Protein AF-A0A3Q8U072-F1 (afdb_monomer_lite)

Radius of gyration: 28.27 Å; chains: 1; bounding box: 63×27×86 Å

Secondary structure (DSSP, 8-state):
-HHHHHHHHHHHHHHHHHHHHHHHHHHHHHHTHHHHHHHHHHHHHHHHHHHHHHTTTTSSHHHHHHHHHHHHHHHHHHHHHHHHHHHHHHHHHHHHHHHHHHHHHHHHHHHHHHHHHHHHHHHT-SS-HHHHHHHHTHHHHHHHHHHHHHHHHHHHHHHHHHHHTTPPPPGGGGTTT---TT--

Organism: NCBI:txid312306

Foldseek 3Di:
DVVLLVVLVVLLVLLVVLLVVLCVVLVVLQVCLVVLVVQLVVLVVVLVVLCVPQNVVGPDPVSNVVNVVSVVSNVVSVVSNVSNVVSVVLNVLSVVLNVVSVVLSVVLVVLVVQQVVLVVVLVPDDDDSVVSCVVRNVVSVVVNLVSLVVSLVSVVVNPVSCVVVVNDDDPCSNPPSPPDPDPD

pLDDT: mean 86.1, std 12.16, range [38.09, 96.5]

Structure (mmCIF, N/CA/C/O backbone):
data_AF-A0A3Q8U072-F1
#
_entry.id   AF-A0A3Q8U072-F1
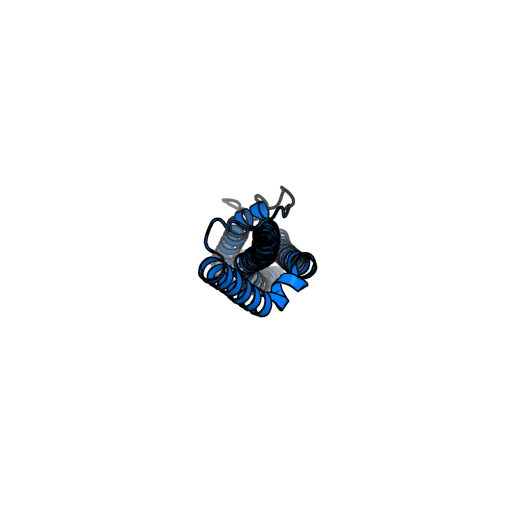#
loop_
_atom_site.group_PDB
_atom_site.id
_atom_site.type_symbol
_atom_site.label_atom_id
_atom_site.label_alt_id
_atom_site.label_comp_id
_atom_site.label_asym_id
_atom_site.label_entity_id
_atom_site.label_seq_id
_atom_site.pdbx_PDB_ins_code
_atom_site.Cartn_x
_atom_site.Cartn_y
_atom_site.Cartn_z
_atom_site.occupancy
_atom_site.B_iso_or_equiv
_atom_site.auth_seq_id
_atom_site.auth_comp_id
_atom_site.auth_asym_id
_atom_site.auth_atom_id
_atom_site.pdbx_PDB_model_num
ATOM 1 N N . MET A 1 1 ? -21.799 2.040 18.986 1.00 55.50 1 MET A N 1
ATOM 2 C CA . MET A 1 1 ? -20.431 1.564 19.290 1.00 55.50 1 MET A CA 1
ATOM 3 C C . MET A 1 1 ? -20.005 0.425 18.368 1.00 55.50 1 MET A C 1
ATOM 5 O O . MET A 1 1 ? -18.952 0.556 17.757 1.00 55.50 1 MET A O 1
ATOM 9 N N . SER A 1 2 ? -20.841 -0.607 18.180 1.00 58.94 2 SER A N 1
ATOM 10 C CA . SER A 1 2 ? -20.629 -1.691 17.197 1.00 58.94 2 SER A CA 1
ATOM 11 C C . SER A 1 2 ? -20.287 -1.191 15.786 1.00 58.94 2 SER A C 1
ATOM 13 O O . SER A 1 2 ? -19.307 -1.636 15.201 1.00 58.94 2 SER A O 1
ATOM 15 N N . LEU A 1 3 ? -20.995 -0.161 15.300 1.00 65.44 3 LEU A N 1
ATOM 16 C CA . LEU A 1 3 ? -20.754 0.445 13.983 1.00 65.44 3 LEU A CA 1
ATOM 17 C C . LEU A 1 3 ? -19.286 0.861 13.762 1.00 65.44 3 LEU A C 1
ATOM 19 O O . LEU A 1 3 ? -18.725 0.567 12.713 1.00 65.44 3 LEU A O 1
ATOM 23 N N . CYS A 1 4 ? -18.611 1.476 14.739 1.00 64.62 4 CYS A N 1
ATOM 24 C CA . CYS A 1 4 ? -17.204 1.873 14.573 1.00 64.62 4 CYS A CA 1
ATOM 25 C C . CYS A 1 4 ? -16.235 0.697 14.554 1.00 64.62 4 CYS A C 1
ATOM 27 O O . CYS A 1 4 ? -15.217 0.729 13.859 1.00 64.62 4 CYS A O 1
ATOM 29 N N . GLN A 1 5 ? -16.541 -0.341 15.322 1.00 68.50 5 GLN A N 1
ATOM 30 C CA . GLN A 1 5 ? -15.738 -1.551 15.355 1.00 68.50 5 GLN A CA 1
ATOM 31 C C . GLN A 1 5 ? -15.846 -2.314 14.028 1.00 68.50 5 GLN A C 1
ATOM 33 O O . GLN A 1 5 ? -14.825 -2.728 13.472 1.00 68.50 5 GLN A O 1
ATOM 38 N N . ASP A 1 6 ? -17.054 -2.398 13.470 1.00 78.12 6 ASP A N 1
ATOM 39 C CA . ASP A 1 6 ? -17.303 -2.989 12.155 1.00 78.12 6 ASP A CA 1
ATOM 40 C C . ASP A 1 6 ? -16.567 -2.226 11.045 1.00 78.12 6 ASP A C 1
ATOM 42 O O . ASP A 1 6 ? -16.013 -2.834 10.122 1.00 78.12 6 ASP A O 1
ATOM 46 N N . ARG A 1 7 ? -16.484 -0.892 11.160 1.00 77.75 7 ARG A N 1
ATOM 47 C CA . ARG A 1 7 ? -15.762 -0.042 10.203 1.00 77.75 7 ARG A CA 1
ATOM 48 C C . ARG A 1 7 ? -14.248 -0.296 10.224 1.00 77.75 7 ARG A C 1
ATOM 50 O O . ARG A 1 7 ? -13.652 -0.455 9.163 1.00 77.75 7 ARG A O 1
ATOM 57 N N . LEU A 1 8 ? -13.616 -0.444 11.394 1.00 84.75 8 LEU A N 1
ATOM 58 C CA . LEU A 1 8 ? -12.202 -0.863 11.453 1.00 84.75 8 LEU A CA 1
ATOM 59 C C . LEU A 1 8 ? -11.990 -2.263 10.867 1.00 84.75 8 LEU A C 1
ATOM 61 O O . LEU A 1 8 ? -10.983 -2.511 10.206 1.00 84.75 8 LEU A O 1
ATOM 65 N N . GLY A 1 9 ? -12.944 -3.171 11.085 1.00 87.25 9 GLY A N 1
ATOM 66 C CA . GLY A 1 9 ? -12.922 -4.502 10.488 1.00 87.25 9 GLY A CA 1
ATOM 67 C C . GLY A 1 9 ? -12.978 -4.467 8.963 1.00 87.25 9 GLY A C 1
ATOM 68 O O . GLY A 1 9 ? -12.205 -5.169 8.313 1.00 87.25 9 GLY A O 1
ATOM 69 N N . SER A 1 10 ? -13.831 -3.623 8.379 1.00 87.25 10 SER A N 1
ATOM 70 C CA . SER A 1 10 ? -13.868 -3.521 6.918 1.00 87.25 10 SER A CA 1
ATOM 71 C C . SER A 1 10 ? -12.696 -2.700 6.359 1.00 87.25 10 SER A C 1
ATOM 73 O O . SER A 1 10 ? -12.261 -2.983 5.248 1.00 87.25 10 SER A O 1
ATOM 75 N N . LEU A 1 11 ? -12.130 -1.737 7.110 1.00 88.38 11 LEU A N 1
ATOM 76 C CA . LEU A 1 11 ? -10.915 -1.006 6.712 1.00 88.38 11 LEU A CA 1
ATOM 77 C C . LEU A 1 11 ? -9.759 -1.997 6.601 1.00 88.38 11 LEU A C 1
ATOM 79 O O . LEU A 1 11 ? -9.061 -2.028 5.593 1.00 88.38 11 LEU A O 1
ATOM 83 N N . GLU A 1 12 ? -9.600 -2.854 7.613 1.00 92.31 12 GLU A N 1
ATOM 84 C CA . GLU A 1 12 ? -8.626 -3.942 7.595 1.00 92.31 12 GLU A CA 1
ATOM 85 C C . GLU A 1 12 ? -8.793 -4.811 6.344 1.00 92.31 12 GLU A C 1
ATOM 87 O O . GLU A 1 12 ? -7.820 -5.041 5.625 1.00 92.31 12 GLU A O 1
ATOM 92 N N . GLN A 1 13 ? -10.022 -5.248 6.056 1.00 91.44 13 GLN A N 1
ATOM 93 C CA . GLN A 1 13 ? -10.311 -6.089 4.899 1.00 91.44 13 GLN A CA 1
ATOM 94 C C . GLN A 1 13 ? -9.969 -5.391 3.575 1.00 91.44 13 GLN A C 1
ATOM 96 O O . GLN A 1 13 ? -9.308 -5.988 2.730 1.00 91.44 13 GLN A O 1
ATOM 101 N N . LEU A 1 14 ? -10.330 -4.116 3.412 1.00 90.69 14 LEU A N 1
ATOM 102 C CA . LEU A 1 14 ? -10.020 -3.335 2.210 1.00 90.69 14 LEU A CA 1
ATOM 103 C C . LEU A 1 14 ? -8.510 -3.150 2.011 1.00 90.69 14 LEU A C 1
ATOM 105 O O . LEU A 1 14 ? -8.012 -3.260 0.891 1.00 90.69 14 LEU A O 1
ATOM 109 N N . LEU A 1 15 ? -7.763 -2.896 3.090 1.00 93.12 15 LEU A N 1
ATOM 110 C CA . LEU A 1 15 ? -6.301 -2.790 3.043 1.00 93.12 15 LEU A CA 1
ATOM 111 C C . LEU A 1 15 ? -5.666 -4.131 2.628 1.00 93.12 15 LEU A C 1
ATOM 113 O O . LEU A 1 15 ? -4.754 -4.147 1.800 1.00 93.12 15 LEU A O 1
ATOM 117 N N . ILE A 1 16 ? -6.166 -5.255 3.158 1.00 93.88 16 ILE A N 1
ATOM 118 C CA . ILE A 1 16 ? -5.722 -6.609 2.786 1.00 93.88 16 ILE A CA 1
ATOM 119 C C . ILE A 1 16 ? -6.027 -6.895 1.315 1.00 93.88 16 ILE A C 1
ATOM 121 O O . ILE A 1 16 ? -5.142 -7.319 0.574 1.00 93.88 16 ILE A O 1
ATOM 125 N N . GLU A 1 17 ? -7.261 -6.649 0.879 1.00 91.94 17 GLU A N 1
ATOM 126 C CA . GLU A 1 17 ? -7.690 -6.863 -0.503 1.00 91.94 17 GLU A CA 1
ATOM 127 C C . GLU A 1 17 ? -6.869 -6.032 -1.480 1.00 91.94 17 GLU A C 1
ATOM 129 O O . GLU A 1 17 ? -6.493 -6.526 -2.546 1.00 91.94 17 GLU A O 1
ATOM 134 N N . ARG A 1 18 ? -6.534 -4.793 -1.104 1.00 91.31 18 ARG A N 1
ATOM 135 C CA . ARG A 1 18 ? -5.683 -3.935 -1.919 1.00 91.31 18 ARG A CA 1
ATOM 136 C C . ARG A 1 18 ? -4.269 -4.493 -2.044 1.00 91.31 18 ARG A C 1
ATOM 138 O O . ARG A 1 18 ? -3.778 -4.593 -3.165 1.00 91.31 18 ARG A O 1
ATOM 145 N N . ILE A 1 19 ? -3.635 -4.892 -0.940 1.00 93.12 19 ILE A N 1
ATOM 146 C CA . ILE A 1 19 ? -2.305 -5.525 -0.981 1.00 93.12 19 ILE A CA 1
ATOM 147 C C . ILE A 1 19 ? -2.352 -6.783 -1.857 1.00 93.12 19 ILE A C 1
ATOM 149 O O . ILE A 1 19 ? -1.560 -6.908 -2.789 1.00 93.12 19 ILE A O 1
ATOM 153 N N . ALA A 1 20 ? -3.341 -7.654 -1.648 1.00 92.75 20 ALA A N 1
ATOM 154 C CA . ALA A 1 20 ? -3.509 -8.880 -2.425 1.00 92.75 20 ALA A CA 1
ATOM 155 C C . ALA A 1 20 ? -3.789 -8.614 -3.915 1.00 92.75 20 ALA A C 1
ATOM 157 O O . ALA A 1 20 ? -3.437 -9.418 -4.779 1.00 92.75 20 ALA A O 1
ATOM 158 N N . TRP A 1 21 ? -4.457 -7.510 -4.256 1.00 92.12 21 TRP A N 1
ATOM 159 C CA . TRP A 1 21 ? -4.614 -7.093 -5.647 1.00 92.12 21 TRP A CA 1
ATOM 160 C C . TRP A 1 21 ? -3.276 -6.666 -6.255 1.00 92.12 21 TRP A C 1
ATOM 162 O O . TRP A 1 21 ? -2.953 -7.140 -7.341 1.00 92.12 21 TRP A O 1
ATOM 172 N N . VAL A 1 22 ? -2.478 -5.845 -5.560 1.00 91.81 22 VAL A N 1
ATOM 173 C CA . VAL A 1 22 ? -1.163 -5.394 -6.058 1.00 91.81 22 VAL A CA 1
ATOM 174 C C . VAL A 1 22 ? -0.229 -6.588 -6.252 1.00 91.81 22 VAL A C 1
ATOM 176 O O . VAL A 1 22 ? 0.406 -6.710 -7.297 1.00 91.81 22 VAL A O 1
ATOM 179 N N . GLU A 1 23 ? -0.197 -7.508 -5.289 1.00 92.31 23 GLU A N 1
ATOM 180 C CA . GLU A 1 23 ? 0.599 -8.735 -5.370 1.00 92.31 23 GLU A CA 1
ATOM 181 C C . GLU A 1 23 ? 0.165 -9.641 -6.529 1.00 92.31 23 GLU A C 1
ATOM 183 O O . GLU A 1 23 ? 1.011 -10.249 -7.178 1.00 92.31 23 GLU A O 1
ATOM 188 N N . ARG A 1 24 ? -1.136 -9.721 -6.836 1.00 92.81 24 ARG A N 1
ATOM 189 C CA . ARG A 1 24 ? -1.624 -10.489 -7.994 1.00 92.81 24 ARG A CA 1
ATOM 190 C C . ARG A 1 24 ? -1.340 -9.801 -9.325 1.00 92.81 24 ARG A C 1
ATOM 192 O O . ARG A 1 24 ? -1.021 -10.485 -10.288 1.00 92.81 24 ARG A O 1
ATOM 199 N N . ALA A 1 25 ? -1.488 -8.481 -9.386 1.00 91.38 25 ALA A N 1
ATOM 200 C CA . ALA A 1 25 ? -1.357 -7.715 -10.622 1.00 91.38 25 ALA A CA 1
ATOM 201 C C . ALA A 1 25 ? 0.105 -7.493 -11.036 1.00 91.38 25 ALA A C 1
ATOM 203 O O . ALA A 1 25 ? 0.396 -7.487 -12.226 1.00 91.38 25 ALA A O 1
ATOM 204 N N . PHE A 1 26 ? 1.008 -7.320 -10.066 1.00 94.25 26 PHE A N 1
ATOM 205 C CA . PHE A 1 26 ? 2.403 -6.915 -10.299 1.00 94.25 26 PHE A CA 1
ATOM 206 C C . PHE A 1 26 ? 3.416 -7.804 -9.566 1.00 94.25 26 PHE A C 1
ATOM 208 O O . PHE A 1 26 ? 4.580 -7.437 -9.389 1.00 94.25 26 PHE A O 1
ATOM 215 N N . GLY A 1 27 ? 2.979 -8.967 -9.076 1.00 89.44 27 GLY A N 1
ATOM 216 C CA . GLY A 1 27 ? 3.818 -9.872 -8.292 1.00 89.44 27 GLY A CA 1
ATOM 217 C C . GLY A 1 27 ? 5.025 -10.404 -9.058 1.00 89.44 27 GLY A C 1
ATOM 218 O O . GLY A 1 27 ? 6.057 -10.695 -8.452 1.00 89.44 27 GLY A O 1
ATOM 219 N N . ASP A 1 28 ? 4.931 -10.520 -10.381 1.00 91.50 28 ASP A N 1
ATOM 220 C CA . ASP A 1 28 ? 6.044 -10.967 -11.215 1.00 91.50 28 ASP A CA 1
ATOM 221 C C . ASP A 1 28 ? 7.125 -9.891 -11.320 1.00 91.50 28 ASP A C 1
ATOM 223 O O . ASP A 1 28 ? 8.296 -10.183 -11.073 1.00 91.50 28 ASP A O 1
ATOM 227 N N . GLU A 1 29 ? 6.753 -8.643 -11.596 1.00 92.00 29 GLU A N 1
ATOM 228 C CA . GLU A 1 29 ? 7.665 -7.499 -11.626 1.00 92.00 29 GLU A CA 1
ATOM 229 C C . GLU A 1 29 ? 8.296 -7.248 -10.252 1.00 92.00 29 GLU A C 1
ATOM 231 O O . GLU A 1 29 ? 9.507 -7.038 -10.159 1.00 92.00 29 GLU A O 1
ATOM 236 N N . LEU A 1 30 ? 7.505 -7.334 -9.177 1.00 92.25 30 LEU A N 1
ATOM 237 C CA . LEU A 1 30 ? 7.979 -7.180 -7.799 1.00 92.25 30 LEU A CA 1
ATOM 238 C C . LEU A 1 30 ? 9.027 -8.233 -7.433 1.00 92.25 30 LEU A C 1
ATOM 240 O O . LEU A 1 30 ? 10.121 -7.892 -6.979 1.00 92.25 30 LEU A O 1
ATOM 244 N N . ARG A 1 31 ? 8.728 -9.517 -7.672 1.00 94.12 31 ARG A N 1
ATOM 245 C CA . ARG A 1 31 ? 9.671 -10.615 -7.399 1.00 94.12 31 ARG A CA 1
ATOM 246 C C . ARG A 1 31 ? 10.922 -10.515 -8.261 1.00 94.12 31 ARG A C 1
ATOM 248 O O . ARG A 1 31 ? 12.004 -10.874 -7.802 1.00 94.12 31 ARG A O 1
ATOM 255 N N . ARG A 1 32 ? 10.775 -10.021 -9.494 1.00 94.25 32 ARG A N 1
ATOM 256 C CA . ARG A 1 32 ? 11.873 -9.889 -10.452 1.00 94.25 32 ARG A CA 1
ATOM 257 C C . ARG A 1 32 ? 12.656 -8.583 -10.336 1.00 94.25 32 ARG A C 1
ATOM 259 O O . ARG A 1 32 ? 13.584 -8.379 -11.119 1.00 94.25 32 ARG A O 1
ATOM 266 N N . ARG A 1 33 ? 12.326 -7.695 -9.389 1.00 94.06 33 ARG A N 1
ATOM 267 C CA . ARG A 1 33 ? 12.959 -6.371 -9.267 1.00 94.06 33 ARG A CA 1
ATOM 268 C C . ARG A 1 33 ? 14.494 -6.438 -9.248 1.00 94.06 33 ARG A C 1
ATOM 270 O O . ARG A 1 33 ? 15.094 -5.719 -10.045 1.00 94.06 33 ARG A O 1
ATOM 277 N N . PRO A 1 34 ? 15.155 -7.305 -8.450 1.00 94.38 34 PRO A N 1
ATOM 278 C CA . PRO A 1 34 ? 16.617 -7.376 -8.448 1.00 94.38 34 PRO A CA 1
ATOM 279 C C . PRO A 1 34 ? 17.193 -7.779 -9.813 1.00 94.38 34 PRO A C 1
ATOM 281 O O . PRO A 1 34 ? 18.193 -7.210 -10.250 1.00 94.38 34 PRO A O 1
ATOM 284 N N . GLN A 1 35 ? 16.545 -8.719 -10.516 1.00 95.44 35 GLN A N 1
ATOM 285 C CA . GLN A 1 35 ? 16.960 -9.094 -11.870 1.00 95.44 35 GLN A CA 1
ATOM 286 C C . GLN A 1 35 ? 16.724 -7.952 -12.866 1.00 95.44 35 GLN A C 1
ATOM 288 O O . GLN A 1 35 ? 17.591 -7.685 -13.688 1.00 95.44 35 GLN A O 1
ATOM 293 N N . LEU A 1 36 ? 15.592 -7.245 -12.792 1.00 95.06 36 LEU A N 1
ATOM 294 C CA . LEU A 1 36 ? 15.302 -6.094 -13.656 1.00 95.06 36 LEU A CA 1
ATOM 295 C C . LEU A 1 36 ? 16.322 -4.962 -13.459 1.00 95.06 36 LEU A C 1
ATOM 297 O O . LEU A 1 36 ? 16.769 -4.368 -14.434 1.00 95.06 36 LEU A O 1
ATOM 301 N N . GLU A 1 37 ? 16.743 -4.690 -12.223 1.00 95.50 37 GLU A N 1
ATOM 302 C CA . GLU A 1 37 ? 17.796 -3.707 -11.934 1.00 95.50 37 GLU A CA 1
ATOM 303 C C . GLU A 1 37 ? 19.153 -4.119 -12.506 1.00 95.50 37 GLU A C 1
ATOM 305 O O . GLU A 1 37 ? 19.904 -3.279 -13.004 1.00 95.50 37 GLU A O 1
ATOM 310 N N . GLN A 1 38 ? 19.477 -5.411 -12.451 1.00 96.50 38 GLN A N 1
ATOM 311 C CA . GLN A 1 38 ? 20.672 -5.940 -13.094 1.00 96.50 38 GLN A CA 1
ATOM 312 C C . GLN A 1 38 ? 20.597 -5.785 -14.618 1.00 96.50 38 GLN A C 1
ATOM 314 O O . GLN A 1 38 ? 21.500 -5.181 -15.194 1.00 96.50 38 GLN A O 1
ATOM 319 N N . LEU A 1 39 ? 19.505 -6.231 -15.243 1.00 95.69 39 LEU A N 1
ATOM 320 C CA . LEU A 1 39 ? 19.292 -6.125 -16.689 1.00 95.69 39 LEU A CA 1
ATOM 321 C C . LEU A 1 39 ? 19.314 -4.668 -17.168 1.00 95.69 39 LEU A C 1
ATOM 323 O O . LEU A 1 39 ? 19.839 -4.381 -18.237 1.00 95.69 39 LEU A O 1
ATOM 327 N N . ALA A 1 40 ? 18.795 -3.728 -16.373 1.00 94.88 40 ALA A N 1
ATOM 328 C CA . ALA A 1 40 ? 18.839 -2.305 -16.698 1.00 94.88 40 ALA A CA 1
ATOM 329 C C . ALA A 1 40 ? 20.282 -1.782 -16.748 1.00 94.88 40 ALA A C 1
ATOM 331 O O . ALA A 1 40 ? 20.643 -1.041 -17.662 1.00 94.88 40 ALA A O 1
ATOM 332 N N . ARG A 1 41 ? 21.118 -2.183 -15.778 1.00 95.56 41 ARG A N 1
ATOM 333 C CA . ARG A 1 41 ? 22.544 -1.824 -15.747 1.00 95.56 41 ARG A CA 1
ATOM 334 C C . ARG A 1 41 ? 23.312 -2.454 -16.904 1.00 95.56 41 ARG A C 1
ATOM 336 O O . ARG A 1 41 ? 24.148 -1.782 -17.499 1.00 95.56 41 ARG A O 1
ATOM 343 N N . GLU A 1 42 ? 23.033 -3.716 -17.213 1.00 95.88 42 GLU A N 1
ATOM 344 C CA . GLU A 1 42 ? 23.653 -4.437 -18.328 1.00 95.88 42 GLU A CA 1
ATOM 345 C C . GLU A 1 42 ? 23.282 -3.801 -19.671 1.00 95.88 42 GLU A C 1
ATOM 347 O O . GLU A 1 42 ? 24.175 -3.434 -20.428 1.00 95.88 42 GLU A O 1
ATOM 352 N N . ALA A 1 43 ? 21.996 -3.540 -19.917 1.00 93.88 43 ALA A N 1
ATOM 353 C CA . ALA A 1 43 ? 21.531 -2.901 -21.146 1.00 93.88 43 ALA A CA 1
ATOM 354 C C . ALA A 1 43 ? 22.103 -1.483 -21.327 1.00 93.88 43 ALA A C 1
ATOM 356 O O . ALA A 1 43 ? 22.479 -1.098 -22.433 1.00 93.88 43 ALA A O 1
ATOM 357 N N . LEU A 1 44 ? 22.218 -0.704 -20.242 1.00 94.75 44 LEU A N 1
ATOM 358 C CA . LEU A 1 44 ? 22.870 0.606 -20.291 1.00 94.75 44 LEU A CA 1
ATOM 359 C C . LEU A 1 44 ? 24.359 0.481 -20.636 1.00 94.75 44 LEU A C 1
ATOM 361 O O . LEU A 1 44 ? 24.875 1.260 -21.432 1.00 94.75 44 LEU A O 1
ATOM 365 N N . ARG A 1 45 ? 25.049 -0.506 -20.059 1.00 95.88 45 ARG A N 1
ATOM 366 C CA . ARG A 1 45 ? 26.460 -0.765 -20.353 1.00 95.88 45 ARG A CA 1
ATOM 367 C C . ARG A 1 45 ? 26.665 -1.155 -21.814 1.00 95.88 45 ARG A C 1
ATOM 369 O O . ARG A 1 45 ? 27.532 -0.587 -22.464 1.00 95.88 45 ARG A O 1
ATOM 376 N N . GLU A 1 46 ? 25.837 -2.055 -22.339 1.00 95.19 46 GLU A N 1
ATOM 377 C CA . GLU A 1 46 ? 25.887 -2.465 -23.746 1.00 95.19 46 GLU A CA 1
ATOM 378 C C . GLU A 1 46 ? 25.639 -1.292 -24.702 1.00 95.19 46 GLU A C 1
ATOM 380 O O . GLU A 1 46 ? 26.307 -1.187 -25.732 1.00 95.19 46 GLU A O 1
ATOM 385 N N . LEU A 1 47 ? 24.724 -0.379 -24.353 1.00 93.94 47 LEU A N 1
ATOM 386 C CA . LEU A 1 47 ? 24.493 0.857 -25.106 1.00 93.94 47 LEU A CA 1
ATOM 387 C C . LEU A 1 47 ? 25.732 1.756 -25.134 1.00 93.94 47 LEU A C 1
ATOM 389 O O . LEU A 1 47 ? 26.107 2.249 -26.199 1.00 93.94 47 LEU A O 1
ATOM 393 N N . GLU A 1 48 ? 26.372 1.977 -23.987 1.00 94.75 48 GLU A N 1
ATOM 394 C CA . GLU A 1 48 ? 27.583 2.802 -23.905 1.00 94.75 48 GLU A CA 1
ATOM 395 C C . GLU A 1 48 ? 28.774 2.151 -24.625 1.00 94.75 48 GLU A C 1
ATOM 397 O O . GLU A 1 48 ? 29.492 2.826 -25.368 1.00 94.75 48 GLU A O 1
ATOM 402 N N . ASP A 1 49 ? 28.931 0.831 -24.518 1.00 95.19 49 ASP A N 1
ATOM 403 C CA . ASP A 1 49 ? 29.954 0.082 -25.251 1.00 95.19 49 ASP A CA 1
ATOM 404 C C . ASP A 1 49 ? 29.717 0.154 -26.771 1.00 95.19 49 ASP A C 1
ATOM 406 O O . ASP A 1 49 ? 30.657 0.343 -27.552 1.00 95.19 49 ASP A O 1
ATOM 410 N N . ALA A 1 50 ? 28.459 0.074 -27.217 1.00 92.75 50 ALA A N 1
ATOM 411 C CA . ALA A 1 50 ? 28.095 0.237 -28.621 1.00 92.75 50 ALA A CA 1
ATOM 412 C C . ALA A 1 50 ? 28.398 1.657 -29.131 1.00 92.75 50 ALA A C 1
ATOM 414 O O . ALA A 1 50 ? 28.966 1.802 -30.219 1.00 92.75 50 ALA A O 1
ATOM 415 N N . LYS A 1 51 ? 28.085 2.697 -28.340 1.00 93.38 51 LYS A N 1
ATOM 416 C CA . LYS A 1 51 ? 28.436 4.105 -28.629 1.00 93.38 51 LYS A CA 1
ATOM 417 C C . LYS A 1 51 ? 29.938 4.284 -28.791 1.00 93.38 51 LYS A C 1
ATOM 419 O O . LYS A 1 51 ? 30.371 4.893 -29.769 1.00 93.38 51 LYS A O 1
ATOM 424 N N . ALA A 1 52 ? 30.726 3.718 -27.881 1.00 93.94 52 ALA A N 1
ATOM 425 C CA . ALA A 1 52 ? 32.181 3.786 -27.937 1.00 93.94 52 ALA A CA 1
ATOM 426 C C . ALA A 1 52 ? 32.752 3.053 -29.164 1.00 93.94 52 ALA A C 1
ATOM 428 O O . ALA A 1 52 ? 33.706 3.525 -29.781 1.00 93.94 52 ALA A O 1
ATOM 429 N N . ARG A 1 53 ? 32.160 1.913 -29.545 1.00 94.06 53 ARG A N 1
ATOM 430 C CA . ARG A 1 53 ? 32.662 1.065 -30.636 1.00 94.06 53 ARG A CA 1
ATOM 431 C C . ARG A 1 53 ? 32.292 1.557 -32.031 1.00 94.06 53 ARG A C 1
ATOM 433 O O . ARG A 1 53 ? 33.098 1.438 -32.952 1.00 94.06 53 ARG A O 1
ATOM 440 N N . TYR A 1 54 ? 31.070 2.052 -32.206 1.00 92.75 54 TYR A N 1
ATOM 441 C CA . TYR A 1 54 ? 30.506 2.365 -33.522 1.00 92.75 54 TYR A CA 1
ATOM 442 C C . TYR A 1 54 ? 30.333 3.866 -33.781 1.00 92.75 54 TYR A C 1
ATOM 444 O O . TYR A 1 54 ? 29.951 4.248 -34.890 1.00 92.75 54 TYR A O 1
ATOM 452 N N . GLY A 1 55 ? 30.644 4.704 -32.786 1.00 87.31 55 GLY A N 1
ATOM 453 C CA . GLY A 1 55 ? 30.366 6.134 -32.805 1.00 87.31 55 GLY A CA 1
ATOM 454 C C . GLY A 1 55 ? 28.879 6.433 -32.606 1.00 87.31 55 GLY A C 1
ATOM 455 O O . GLY A 1 55 ? 28.015 5.575 -32.791 1.00 87.31 55 GLY A O 1
ATOM 456 N N . TYR A 1 56 ? 28.573 7.674 -32.228 1.00 87.56 56 TYR A N 1
ATOM 457 C CA . TYR A 1 56 ? 27.200 8.127 -32.023 1.00 87.56 56 TYR A CA 1
ATOM 458 C C . TYR A 1 56 ? 26.968 9.495 -32.693 1.00 87.56 56 TYR A C 1
ATOM 460 O O . TYR A 1 56 ? 27.594 10.472 -32.276 1.00 87.56 56 TYR A O 1
ATOM 468 N N . PRO A 1 57 ? 26.090 9.591 -33.715 1.00 83.94 57 PRO A N 1
ATOM 469 C CA . PRO A 1 57 ? 25.296 8.503 -34.294 1.00 83.94 57 PRO A CA 1
ATOM 470 C C . PRO A 1 57 ? 26.137 7.546 -35.169 1.00 83.94 57 PRO A C 1
ATOM 472 O O . PRO A 1 57 ? 27.088 7.985 -35.822 1.00 83.94 57 PRO A O 1
ATOM 475 N N . PRO A 1 58 ? 25.784 6.248 -35.236 1.00 89.25 58 PRO A N 1
ATOM 476 C CA . PRO A 1 58 ? 26.514 5.290 -36.056 1.00 89.25 58 PRO A CA 1
ATOM 477 C C . PRO A 1 58 ? 26.267 5.516 -37.556 1.00 89.25 58 PRO A C 1
ATOM 479 O O . PRO A 1 58 ? 25.141 5.744 -38.003 1.00 89.25 58 PRO A O 1
ATOM 482 N N . THR A 1 59 ? 27.331 5.413 -38.355 1.00 90.44 59 THR A N 1
ATOM 483 C CA . THR A 1 59 ? 27.304 5.705 -39.802 1.00 90.44 59 THR A CA 1
ATOM 484 C C . THR A 1 59 ? 26.663 4.593 -40.631 1.00 90.44 59 THR A C 1
ATOM 486 O O . THR A 1 59 ? 26.027 4.862 -41.653 1.00 90.44 59 TH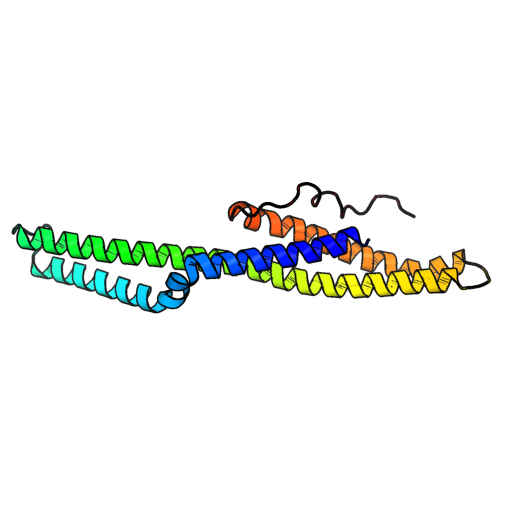R A O 1
ATOM 489 N N . ARG A 1 60 ? 26.802 3.336 -40.195 1.00 94.31 60 ARG A N 1
ATOM 490 C CA . ARG A 1 60 ? 26.299 2.173 -40.930 1.00 94.31 60 ARG A CA 1
ATOM 491 C C . ARG A 1 60 ? 24.849 1.823 -40.554 1.00 94.31 60 ARG A C 1
ATOM 493 O O . ARG A 1 60 ? 24.501 1.894 -39.373 1.00 94.31 60 ARG A O 1
ATOM 500 N N . PRO A 1 61 ? 23.983 1.455 -41.520 1.00 93.44 61 PRO A N 1
ATOM 501 C CA . PRO A 1 61 ? 22.590 1.080 -41.251 1.00 93.44 61 PRO A CA 1
ATOM 502 C C . PRO A 1 61 ? 22.428 -0.063 -40.239 1.00 93.44 61 PRO A C 1
ATOM 504 O O . PRO A 1 61 ? 21.575 0.024 -39.360 1.00 93.44 61 PRO A O 1
ATOM 507 N N . GLU A 1 62 ? 23.265 -1.096 -40.311 1.00 94.00 62 GLU A N 1
ATOM 508 C CA . GLU A 1 62 ? 23.209 -2.253 -39.413 1.00 94.00 62 GLU A CA 1
ATOM 509 C C . GLU A 1 62 ? 23.474 -1.871 -37.951 1.00 94.00 62 GLU A C 1
ATOM 511 O O . GLU A 1 62 ? 22.794 -2.347 -37.045 1.00 94.00 62 GLU A O 1
ATOM 516 N N . HIS A 1 63 ? 24.397 -0.936 -37.716 1.00 94.75 63 HIS A N 1
ATOM 517 C CA . HIS A 1 63 ? 24.681 -0.432 -36.377 1.00 94.75 63 HIS A CA 1
ATOM 518 C C . HIS A 1 63 ? 23.535 0.443 -35.860 1.00 94.75 63 HIS A C 1
ATOM 520 O O . HIS A 1 63 ? 23.217 0.382 -34.680 1.00 94.75 63 HIS A O 1
ATOM 526 N N . ARG A 1 64 ? 22.855 1.209 -36.726 1.00 92.69 64 ARG A N 1
ATOM 527 C CA . ARG A 1 64 ? 21.647 1.955 -36.326 1.00 92.69 64 ARG A CA 1
ATOM 528 C C . ARG A 1 64 ? 20.536 1.022 -35.840 1.00 92.69 64 ARG A C 1
ATOM 530 O O . ARG A 1 64 ? 19.951 1.290 -34.797 1.00 92.69 64 ARG A O 1
ATOM 537 N N . LEU A 1 65 ? 20.288 -0.079 -36.551 1.00 94.12 65 LEU A N 1
ATOM 538 C CA . LEU A 1 65 ? 19.305 -1.088 -36.135 1.00 94.12 65 LEU A CA 1
ATOM 539 C C . LEU A 1 65 ? 19.699 -1.760 -34.814 1.00 94.12 65 LEU A C 1
ATOM 541 O O . LEU A 1 65 ? 18.851 -1.952 -33.946 1.00 94.12 65 LEU A O 1
ATOM 545 N N . TYR A 1 66 ? 20.985 -2.073 -34.639 1.00 93.19 66 TYR A N 1
ATOM 546 C CA . TYR A 1 66 ? 21.497 -2.626 -33.386 1.00 93.19 66 TYR A CA 1
ATOM 547 C C . TYR A 1 66 ? 21.273 -1.675 -32.198 1.00 93.19 66 TYR A C 1
ATOM 549 O O . TYR A 1 66 ? 20.747 -2.097 -31.171 1.00 93.19 66 TYR A O 1
ATOM 557 N N . PHE A 1 67 ? 21.584 -0.382 -32.356 1.00 93.81 67 PHE A N 1
ATOM 558 C CA . PHE A 1 67 ? 21.329 0.634 -31.327 1.00 93.81 67 PHE A CA 1
ATOM 559 C C . PHE A 1 67 ? 19.849 0.736 -30.976 1.00 93.81 67 PHE A C 1
ATOM 561 O O . PHE A 1 67 ? 19.511 0.697 -29.799 1.00 93.81 67 PHE A O 1
ATOM 568 N N . GLN A 1 68 ? 18.969 0.797 -31.978 1.00 93.25 68 GLN A N 1
ATOM 569 C CA . GLN A 1 68 ? 17.524 0.815 -31.744 1.00 93.25 68 GLN A CA 1
ATOM 570 C C . GLN A 1 68 ? 17.063 -0.425 -30.968 1.00 93.25 68 GLN A C 1
ATOM 572 O O . GLN A 1 68 ? 16.235 -0.317 -30.067 1.00 93.25 68 GLN A O 1
ATOM 577 N N . GLY A 1 69 ? 17.618 -1.601 -31.277 1.00 94.94 69 GLY A N 1
ATOM 578 C CA . GLY A 1 69 ? 17.359 -2.829 -30.527 1.00 94.94 69 GLY A CA 1
ATOM 579 C C . GLY A 1 69 ? 17.741 -2.707 -29.050 1.00 94.94 69 GLY A C 1
ATOM 580 O O . GLY A 1 69 ? 16.928 -3.020 -28.180 1.00 94.94 69 GLY A O 1
ATOM 581 N N . LEU A 1 70 ? 18.942 -2.198 -28.767 1.00 94.69 70 LEU A N 1
ATOM 582 C CA . LEU A 1 70 ? 19.421 -1.978 -27.401 1.00 94.69 70 LEU A CA 1
ATOM 583 C C . LEU A 1 70 ? 18.614 -0.903 -26.653 1.00 94.69 70 LEU A C 1
ATOM 585 O O . LEU A 1 70 ? 18.278 -1.089 -25.485 1.00 94.69 70 LEU A O 1
ATOM 589 N N . GLU A 1 71 ? 18.254 0.200 -27.312 1.00 94.44 71 GLU A N 1
ATOM 590 C CA . GLU A 1 71 ? 17.427 1.269 -26.736 1.00 94.44 71 GLU A CA 1
ATOM 591 C C . GLU A 1 71 ? 16.029 0.756 -26.381 1.00 94.44 71 GLU A C 1
ATOM 593 O O . GLU A 1 71 ? 15.530 1.020 -25.285 1.00 94.44 71 GLU A O 1
ATOM 598 N N . ASN A 1 72 ? 15.427 -0.042 -27.267 1.00 95.38 72 ASN A N 1
ATOM 599 C CA . ASN A 1 72 ? 14.136 -0.682 -27.029 1.00 95.38 72 ASN A CA 1
ATOM 600 C C . ASN A 1 72 ? 14.208 -1.687 -25.871 1.00 95.38 72 ASN A C 1
ATOM 602 O O . ASN A 1 72 ? 13.317 -1.708 -25.017 1.00 95.38 72 ASN A O 1
ATOM 606 N N . ALA A 1 73 ? 15.271 -2.495 -25.808 1.00 93.25 73 ALA A N 1
ATOM 607 C CA . ALA A 1 73 ? 15.485 -3.441 -24.717 1.00 93.25 73 ALA A CA 1
ATOM 608 C C . ALA A 1 73 ? 15.643 -2.710 -23.375 1.00 93.25 73 ALA A C 1
ATOM 610 O O . ALA A 1 73 ? 14.929 -3.014 -22.417 1.00 93.25 73 ALA A O 1
ATOM 611 N N . HIS A 1 74 ? 16.501 -1.687 -23.323 1.00 94.56 74 HIS A N 1
ATOM 612 C CA . HIS A 1 74 ? 16.686 -0.858 -22.135 1.00 94.56 74 HIS A CA 1
ATOM 613 C C . HIS A 1 74 ? 15.374 -0.178 -21.711 1.00 94.56 74 HIS A C 1
ATOM 615 O O . HIS A 1 74 ? 15.000 -0.249 -20.542 1.00 94.56 74 HIS A O 1
ATOM 621 N N . SER A 1 75 ? 14.631 0.416 -22.651 1.00 95.75 75 SER A N 1
ATOM 622 C CA . SER A 1 75 ? 13.328 1.044 -22.388 1.00 95.75 75 SER A CA 1
ATOM 623 C C . SER A 1 75 ? 12.313 0.055 -21.802 1.00 95.75 75 SER A C 1
ATOM 625 O O . SER A 1 75 ? 11.654 0.357 -20.806 1.00 95.75 75 SER A O 1
ATOM 627 N N . THR A 1 76 ? 12.245 -1.163 -22.347 1.00 95.31 76 THR A N 1
ATOM 628 C CA . THR A 1 76 ? 11.350 -2.228 -21.863 1.00 95.31 76 THR A CA 1
ATOM 629 C C . THR A 1 76 ? 11.673 -2.632 -20.422 1.00 95.31 76 THR A C 1
ATOM 631 O O . THR A 1 76 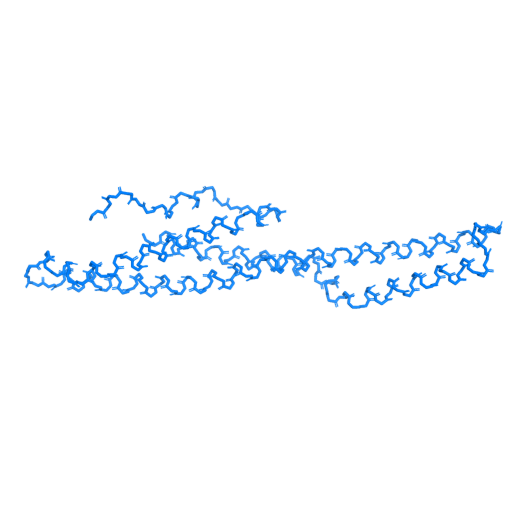? 10.774 -2.753 -19.581 1.00 95.31 76 THR A O 1
ATOM 634 N N . VAL A 1 77 ? 12.961 -2.806 -20.107 1.00 95.94 77 VAL A N 1
ATOM 635 C CA . VAL A 1 77 ? 13.404 -3.142 -18.747 1.00 95.94 77 VAL A CA 1
ATOM 636 C C . VAL A 1 77 ? 13.108 -1.994 -17.779 1.00 95.94 77 VAL A C 1
ATOM 638 O O . VAL A 1 77 ? 12.587 -2.236 -16.691 1.00 95.94 77 VAL A O 1
ATOM 641 N N . GLN A 1 78 ? 13.366 -0.745 -18.179 1.00 96.25 78 GLN A N 1
ATOM 642 C CA . GLN A 1 78 ? 13.048 0.438 -17.370 1.00 96.25 78 GLN A CA 1
ATOM 643 C C . GLN A 1 78 ? 11.545 0.565 -17.096 1.00 96.25 78 GLN A C 1
ATOM 645 O O . GLN A 1 78 ? 11.155 0.857 -15.967 1.00 96.25 78 GLN 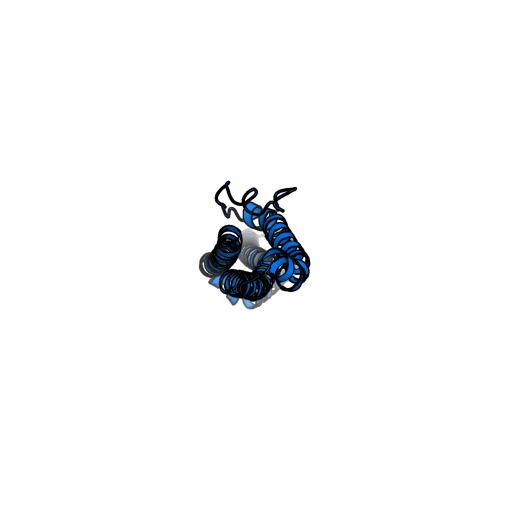A O 1
ATOM 650 N N . GLY A 1 79 ? 10.696 0.290 -18.091 1.00 96.25 79 GLY A N 1
ATOM 651 C CA . GLY A 1 79 ? 9.243 0.264 -17.918 1.00 96.25 79 GLY A CA 1
ATOM 652 C C . GLY A 1 79 ? 8.804 -0.772 -16.881 1.00 96.25 79 GLY A C 1
ATOM 653 O O . GLY A 1 79 ? 8.064 -0.449 -15.953 1.00 96.25 79 GLY A O 1
ATOM 654 N N . SER A 1 80 ? 9.338 -1.992 -16.975 1.00 95.94 80 SER A N 1
ATOM 655 C CA . SER A 1 80 ? 9.060 -3.068 -16.010 1.00 95.94 80 SER A CA 1
ATOM 656 C C . SER A 1 80 ? 9.530 -2.708 -14.594 1.00 95.94 80 SER A C 1
ATOM 658 O O . SER A 1 80 ? 8.829 -2.942 -13.610 1.00 95.94 80 SER A O 1
ATOM 660 N N . LEU A 1 81 ? 10.703 -2.080 -14.474 1.00 95.81 81 LEU A N 1
ATOM 661 C CA . LEU A 1 81 ? 11.243 -1.625 -13.194 1.00 95.81 81 LEU A CA 1
ATOM 662 C C . LEU A 1 81 ? 10.405 -0.493 -12.579 1.00 95.81 81 LEU A C 1
ATOM 664 O O . LEU A 1 81 ? 10.205 -0.464 -11.364 1.00 95.81 81 LEU A O 1
ATOM 668 N N . ALA A 1 82 ? 9.891 0.425 -13.400 1.00 95.62 82 ALA A N 1
ATOM 669 C CA . ALA A 1 82 ? 8.994 1.484 -12.950 1.00 95.62 82 ALA A CA 1
ATOM 670 C C . ALA A 1 82 ? 7.676 0.916 -12.396 1.00 95.62 82 ALA A C 1
ATOM 672 O O . ALA A 1 82 ? 7.207 1.380 -11.356 1.00 95.62 82 ALA A O 1
ATOM 673 N N . ILE A 1 83 ? 7.121 -0.120 -13.037 1.00 95.12 83 ILE A N 1
ATOM 674 C CA . ILE A 1 83 ? 5.941 -0.846 -12.543 1.00 95.12 83 ILE A CA 1
ATOM 675 C C . ILE A 1 83 ? 6.238 -1.486 -11.182 1.00 95.12 83 ILE A C 1
ATOM 677 O O . ILE A 1 83 ? 5.497 -1.241 -10.231 1.00 95.12 83 ILE A O 1
ATOM 681 N N . ALA A 1 84 ? 7.349 -2.224 -11.059 1.00 95.00 84 ALA A N 1
ATOM 682 C CA . ALA A 1 84 ? 7.751 -2.858 -9.800 1.00 95.00 84 ALA A CA 1
ATOM 683 C C . ALA A 1 84 ? 7.868 -1.838 -8.654 1.00 95.00 84 ALA A C 1
ATOM 685 O O . ALA A 1 84 ? 7.313 -2.037 -7.576 1.00 95.00 84 ALA A O 1
ATOM 686 N N . ARG A 1 85 ? 8.553 -0.714 -8.900 1.00 94.62 85 ARG A N 1
ATOM 687 C CA . ARG A 1 85 ? 8.745 0.355 -7.906 1.00 94.62 85 ARG A CA 1
ATOM 688 C C . ARG A 1 85 ? 7.430 1.001 -7.490 1.00 94.62 85 ARG A C 1
ATOM 690 O O . ARG A 1 85 ? 7.220 1.241 -6.306 1.00 94.62 85 ARG A O 1
ATOM 697 N N . ARG A 1 86 ? 6.537 1.268 -8.446 1.00 92.62 86 ARG A N 1
ATOM 698 C CA . ARG A 1 86 ? 5.219 1.840 -8.151 1.00 92.62 86 ARG A CA 1
ATOM 699 C C . ARG A 1 86 ? 4.370 0.881 -7.318 1.00 92.62 86 ARG A C 1
ATOM 701 O O . ARG A 1 86 ? 3.752 1.313 -6.352 1.00 92.62 86 ARG A O 1
ATOM 708 N N . ALA A 1 87 ? 4.362 -0.404 -7.671 1.00 92.81 87 ALA A N 1
ATOM 709 C CA . ALA A 1 87 ? 3.634 -1.430 -6.932 1.00 92.81 87 ALA A CA 1
ATOM 710 C C . ALA A 1 87 ? 4.143 -1.556 -5.486 1.00 92.81 87 ALA A C 1
ATOM 712 O O . ALA A 1 87 ? 3.354 -1.587 -4.543 1.00 92.81 87 ALA A O 1
ATOM 713 N N . GLU A 1 88 ? 5.463 -1.558 -5.298 1.00 93.69 88 GLU A N 1
ATOM 714 C CA . GLU A 1 88 ? 6.075 -1.601 -3.971 1.00 93.69 88 GLU A CA 1
ATOM 715 C C . GLU A 1 88 ? 5.742 -0.354 -3.156 1.00 93.69 88 GLU A C 1
ATOM 717 O O . GLU A 1 88 ? 5.325 -0.473 -2.008 1.00 93.69 88 GLU A O 1
ATOM 722 N N . GLN A 1 89 ? 5.860 0.834 -3.754 1.00 92.19 89 GLN A N 1
ATOM 723 C CA . GLN A 1 89 ? 5.500 2.084 -3.094 1.00 92.19 89 GLN A CA 1
ATOM 724 C C . GLN A 1 89 ? 4.035 2.072 -2.636 1.00 92.19 89 GLN A C 1
ATOM 726 O O . GLN A 1 89 ? 3.752 2.462 -1.505 1.00 92.19 89 GLN A O 1
ATOM 731 N N . GLY A 1 90 ? 3.117 1.577 -3.472 1.00 90.19 90 GLY A N 1
ATOM 732 C CA . GLY A 1 90 ? 1.708 1.421 -3.106 1.00 90.19 90 GLY A CA 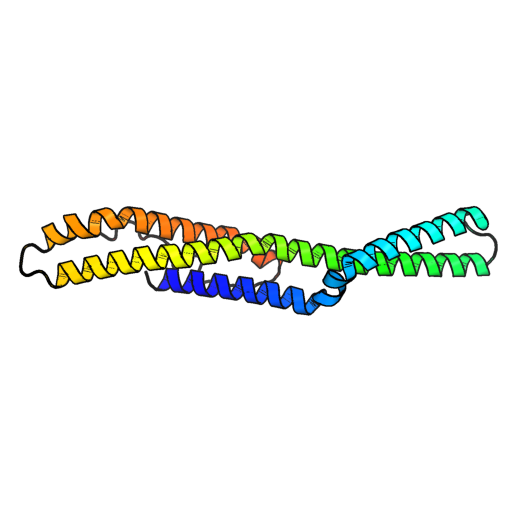1
ATOM 733 C C . GLY A 1 90 ? 1.513 0.494 -1.900 1.00 90.19 90 GLY A C 1
ATOM 734 O O . GLY A 1 90 ? 0.778 0.826 -0.972 1.00 90.19 90 GLY A O 1
ATOM 735 N N . ILE A 1 91 ? 2.219 -0.641 -1.857 1.00 92.25 91 ILE A N 1
ATOM 736 C CA . ILE A 1 91 ? 2.183 -1.567 -0.712 1.00 92.25 91 ILE A CA 1
ATOM 737 C C . ILE A 1 91 ? 2.764 -0.916 0.554 1.00 92.25 91 ILE A C 1
ATOM 739 O O . ILE A 1 91 ? 2.160 -1.011 1.625 1.00 92.25 91 ILE A O 1
ATOM 743 N N . GLU A 1 92 ? 3.917 -0.255 0.452 1.00 93.62 92 GLU A N 1
ATOM 744 C CA . GLU A 1 92 ? 4.601 0.374 1.589 1.00 93.62 92 GLU A CA 1
ATOM 745 C C . GLU A 1 92 ? 3.804 1.536 2.190 1.00 93.62 92 GLU A C 1
ATOM 747 O O . GLU A 1 92 ? 3.831 1.734 3.403 1.00 93.62 92 GLU A O 1
ATOM 752 N N . ILE A 1 93 ? 3.023 2.257 1.383 1.00 91.81 93 ILE A N 1
ATOM 753 C CA . ILE A 1 93 ? 2.098 3.284 1.880 1.00 91.81 93 ILE A CA 1
ATOM 754 C C . ILE A 1 93 ? 0.964 2.658 2.709 1.00 91.81 93 ILE A C 1
ATOM 756 O O . ILE A 1 93 ? 0.537 3.238 3.705 1.00 91.81 93 ILE A O 1
ATOM 760 N N . ILE A 1 94 ? 0.478 1.473 2.328 1.00 92.62 94 ILE A N 1
ATOM 761 C CA . ILE A 1 94 ? -0.714 0.834 2.912 1.00 92.62 94 ILE A CA 1
ATOM 762 C C . ILE A 1 94 ? -0.391 0.022 4.176 1.00 92.62 94 ILE A C 1
ATOM 764 O O . ILE A 1 94 ? -1.178 0.005 5.129 1.00 92.62 94 ILE A O 1
ATOM 768 N N . LYS A 1 95 ? 0.769 -0.643 4.222 1.00 93.62 95 LYS A N 1
ATOM 769 C CA . LYS A 1 95 ? 1.186 -1.513 5.339 1.00 93.62 95 LYS A CA 1
ATOM 770 C C . LYS A 1 95 ? 1.080 -0.859 6.732 1.00 93.62 95 LYS A C 1
ATOM 772 O O . LYS A 1 95 ? 0.544 -1.512 7.635 1.00 93.62 95 LYS A O 1
ATOM 777 N N . PRO A 1 96 ? 1.527 0.396 6.952 1.00 95.19 96 PRO A N 1
ATOM 778 C CA . PRO A 1 96 ? 1.404 1.054 8.253 1.00 95.19 96 PRO A CA 1
ATOM 779 C C . PRO A 1 96 ? -0.050 1.225 8.702 1.00 95.19 96 PRO A C 1
ATOM 781 O O . PRO A 1 96 ? -0.360 1.019 9.880 1.00 95.19 96 PRO A O 1
ATOM 784 N N . PHE A 1 97 ? -0.958 1.535 7.770 1.00 94.19 97 PHE A N 1
ATOM 785 C CA . PHE A 1 97 ? -2.385 1.645 8.066 1.00 94.19 97 PHE A CA 1
ATOM 786 C C . PHE A 1 97 ? -2.974 0.294 8.457 1.00 94.19 97 PHE A C 1
ATOM 788 O O . PHE A 1 97 ? -3.725 0.231 9.426 1.00 94.19 97 PHE A O 1
ATOM 795 N N . LEU A 1 98 ? -2.589 -0.797 7.787 1.00 95.00 98 LEU A N 1
ATOM 796 C CA . LEU A 1 98 ? -3.052 -2.144 8.139 1.00 95.00 98 LEU A CA 1
ATOM 797 C C . LEU A 1 98 ? -2.607 -2.548 9.551 1.00 95.00 98 LEU A C 1
ATOM 799 O O . LEU A 1 98 ? -3.421 -2.998 10.358 1.00 95.00 98 LEU A O 1
ATOM 803 N N . SER A 1 99 ? -1.329 -2.337 9.871 1.00 95.69 99 SER A N 1
ATOM 804 C CA . SER A 1 99 ? -0.784 -2.619 11.205 1.00 95.69 99 SER A CA 1
ATOM 805 C C . SER A 1 99 ? -1.490 -1.806 12.300 1.00 95.69 99 SER A C 1
ATOM 807 O O . SER A 1 99 ? -1.930 -2.348 13.322 1.00 95.69 99 SER A O 1
ATOM 809 N N . THR A 1 100 ? -1.677 -0.506 12.057 1.00 95.19 100 THR A N 1
ATOM 810 C CA . THR A 1 100 ? -2.354 0.390 13.003 1.00 95.19 100 THR A CA 1
ATOM 811 C C . THR A 1 100 ? -3.828 0.022 13.159 1.00 95.19 100 THR A C 1
ATOM 813 O O . THR A 1 100 ? -4.334 0.002 14.279 1.00 95.19 100 THR A O 1
ATOM 816 N N . THR A 1 101 ? -4.505 -0.341 12.067 1.00 93.25 101 THR A N 1
ATOM 817 C CA . THR A 1 101 ? -5.914 -0.768 12.077 1.00 93.25 101 THR A CA 1
ATOM 818 C C . THR A 1 101 ? -6.101 -2.011 12.932 1.00 93.25 101 THR A C 1
ATOM 820 O O . THR A 1 101 ? -6.982 -2.023 13.786 1.00 93.25 101 THR A O 1
ATOM 823 N N . ARG A 1 102 ? -5.237 -3.024 12.784 1.00 94.06 102 ARG A N 1
ATOM 824 C CA . ARG A 1 102 ? -5.272 -4.247 13.606 1.00 94.06 102 ARG A CA 1
ATOM 825 C C . ARG A 1 102 ? -5.101 -3.952 15.089 1.00 94.06 102 ARG A C 1
ATOM 827 O O . ARG A 1 102 ? -5.920 -4.374 15.901 1.00 94.06 102 ARG A O 1
ATOM 834 N N . THR A 1 103 ? -4.076 -3.169 15.421 1.00 94.06 103 THR A N 1
ATOM 835 C CA . THR A 1 103 ? -3.803 -2.753 16.804 1.00 94.06 103 THR A CA 1
ATOM 836 C C . THR A 1 103 ? -4.999 -2.012 17.403 1.00 94.06 103 THR A C 1
ATOM 838 O O . THR A 1 103 ? -5.426 -2.306 18.518 1.00 94.06 103 THR A O 1
ATOM 841 N N . ARG A 1 104 ? -5.582 -1.069 16.653 1.00 90.06 104 ARG A N 1
ATOM 842 C CA . ARG A 1 104 ? -6.734 -0.279 17.104 1.00 90.06 104 ARG A CA 1
ATOM 843 C C . ARG A 1 104 ? -7.999 -1.108 17.231 1.00 90.06 104 ARG A C 1
ATOM 845 O O . ARG A 1 104 ? -8.706 -0.958 18.216 1.00 90.06 104 ARG A O 1
ATOM 852 N N . LYS A 1 105 ? -8.264 -2.006 16.286 1.00 89.56 105 LYS A N 1
ATOM 853 C CA . LYS A 1 105 ? -9.407 -2.920 16.335 1.00 89.56 105 LYS A CA 1
ATOM 854 C C . LYS A 1 105 ? -9.367 -3.777 17.600 1.00 89.56 105 LYS A C 1
ATOM 856 O O . LYS A 1 105 ? -10.375 -3.863 18.293 1.00 89.56 105 LYS A O 1
ATOM 861 N N . GLN A 1 106 ? -8.205 -4.339 17.936 1.00 90.81 106 GLN A N 1
ATOM 862 C CA . GLN A 1 106 ? -8.033 -5.122 19.162 1.00 90.81 106 GLN A CA 1
ATOM 863 C C . GLN A 1 106 ? -8.167 -4.261 20.427 1.00 90.81 106 GLN A C 1
ATOM 865 O O . GLN A 1 106 ? -8.864 -4.653 21.357 1.00 90.81 106 GLN A O 1
ATOM 870 N N . ALA A 1 107 ? -7.545 -3.079 20.462 1.00 89.38 107 ALA A N 1
ATOM 871 C CA . ALA A 1 107 ? -7.633 -2.181 21.615 1.00 89.38 107 ALA A CA 1
ATOM 872 C C . ALA A 1 107 ? -9.065 -1.672 21.857 1.00 89.38 107 ALA A C 1
ATOM 874 O O . ALA A 1 107 ? -9.525 -1.638 22.994 1.00 89.38 107 ALA A O 1
ATOM 875 N N . ASN A 1 108 ? -9.783 -1.312 20.789 1.00 87.31 108 ASN A N 1
ATOM 876 C CA . ASN A 1 108 ? -11.177 -0.891 20.879 1.00 87.31 108 ASN A CA 1
ATOM 877 C C . ASN A 1 108 ? -12.070 -2.031 21.353 1.00 87.31 108 ASN A C 1
ATOM 879 O O . ASN A 1 108 ? -12.960 -1.776 22.149 1.00 87.31 108 ASN A O 1
ATOM 883 N N . PHE A 1 109 ? -11.835 -3.263 20.887 1.00 87.81 109 PHE A N 1
ATOM 884 C CA . PHE A 1 109 ? -12.599 -4.422 21.345 1.00 87.81 109 PHE A CA 1
ATOM 885 C C . PHE A 1 109 ? -12.507 -4.585 22.863 1.00 87.81 109 PHE A C 1
ATOM 887 O O . PHE A 1 109 ? -13.537 -4.692 23.508 1.00 87.81 109 PHE A O 1
ATOM 894 N N . ILE A 1 110 ? -11.300 -4.506 23.431 1.00 90.25 110 ILE A N 1
ATOM 895 C CA . ILE A 1 110 ? -11.094 -4.605 24.884 1.00 90.25 110 ILE A CA 1
ATOM 896 C C . ILE A 1 110 ? -11.830 -3.477 25.622 1.00 90.25 110 ILE A C 1
ATOM 898 O O . ILE A 1 110 ? -12.559 -3.736 26.567 1.00 90.25 110 ILE A O 1
ATOM 902 N N . LEU A 1 111 ? -11.690 -2.227 25.166 1.00 88.31 111 LEU A N 1
ATOM 903 C CA . LEU A 1 111 ? -12.344 -1.084 25.817 1.00 88.31 111 LEU A CA 1
ATOM 904 C C . LEU A 1 111 ? -13.874 -1.135 25.736 1.00 88.31 111 LEU A C 1
ATOM 906 O O . LEU A 1 111 ? -14.549 -0.627 26.627 1.00 88.31 111 LEU A O 1
ATOM 910 N N . LEU A 1 112 ? -14.411 -1.686 24.648 1.00 86.56 112 LEU A N 1
ATOM 911 C CA . LEU A 1 112 ? -15.845 -1.878 24.462 1.00 86.56 112 LEU A CA 1
ATOM 912 C C . LEU A 1 112 ? -16.364 -3.008 25.350 1.00 86.56 112 LEU A C 1
ATOM 914 O O . LEU A 1 112 ? -17.363 -2.806 26.026 1.00 86.56 112 LEU A O 1
ATOM 918 N N . ASP A 1 113 ? -15.648 -4.130 25.408 1.00 89.50 113 ASP A N 1
ATOM 919 C CA . ASP A 1 113 ? -15.967 -5.267 26.277 1.00 89.50 113 ASP A CA 1
ATOM 920 C C . ASP A 1 113 ? -15.953 -4.860 27.760 1.00 89.50 113 ASP A C 1
ATOM 922 O O . ASP A 1 113 ? -16.917 -5.106 28.479 1.00 89.50 113 ASP A O 1
ATOM 926 N N . ASP A 1 114 ? -14.930 -4.116 28.200 1.00 89.19 114 ASP A N 1
ATOM 927 C CA . ASP A 1 114 ? -14.850 -3.569 29.562 1.00 89.19 114 ASP A CA 1
ATOM 928 C C . ASP A 1 114 ? -16.026 -2.625 29.873 1.00 89.19 114 ASP A C 1
ATOM 930 O O . ASP A 1 114 ? -16.572 -2.627 30.982 1.00 89.19 114 ASP A O 1
ATOM 934 N N . PHE A 1 115 ? -16.413 -1.791 28.902 1.00 87.94 115 PHE A N 1
ATOM 935 C CA . PHE A 1 115 ? -17.517 -0.846 29.057 1.00 87.94 115 PHE A CA 1
ATOM 936 C C . PHE A 1 115 ? -18.872 -1.558 29.117 1.00 87.94 115 PHE A C 1
ATOM 938 O O . PHE A 1 115 ? -19.683 -1.238 29.987 1.00 87.94 115 PHE A O 1
ATOM 945 N N . ASP A 1 116 ? -19.102 -2.529 28.234 1.00 86.88 116 ASP A N 1
ATOM 946 C CA . ASP A 1 116 ? -20.328 -3.324 28.180 1.00 86.88 116 ASP A CA 1
ATOM 947 C C . ASP A 1 116 ? -20.456 -4.200 29.436 1.00 86.88 116 ASP A C 1
ATOM 949 O O . ASP A 1 116 ? -21.508 -4.206 30.077 1.00 86.88 116 ASP A O 1
ATOM 953 N N . TYR A 1 117 ? -19.365 -4.822 29.893 1.00 89.19 117 TYR A N 1
ATOM 954 C CA . TYR A 1 117 ? -19.335 -5.554 31.160 1.00 89.19 117 TYR A CA 1
ATOM 955 C C . TYR A 1 117 ? -19.676 -4.655 32.357 1.00 89.19 117 TYR A C 1
ATOM 957 O O . TYR A 1 117 ? -20.483 -5.022 33.214 1.00 89.19 117 TYR A O 1
ATOM 965 N N . ALA A 1 118 ? -19.095 -3.451 32.433 1.00 87.00 118 ALA A N 1
ATOM 966 C CA . ALA A 1 118 ? -19.409 -2.495 33.495 1.00 87.00 118 ALA A CA 1
ATOM 967 C C . ALA A 1 118 ? -20.875 -2.027 33.440 1.00 87.00 118 ALA A C 1
ATOM 969 O O . ALA A 1 118 ? -21.499 -1.816 34.487 1.00 87.00 118 ALA A O 1
ATOM 970 N N . LEU A 1 119 ? -21.435 -1.892 32.235 1.00 86.94 119 LEU A N 1
ATOM 971 C CA . LEU A 1 119 ? -22.832 -1.528 32.013 1.00 86.94 119 LEU A CA 1
ATOM 972 C C . LEU A 1 119 ? -23.766 -2.635 32.521 1.00 86.94 119 LEU A C 1
ATOM 974 O O . LEU A 1 119 ? -24.677 -2.357 33.304 1.00 86.94 119 LEU A O 1
ATOM 978 N N . GLU A 1 120 ? -23.507 -3.886 32.141 1.00 88.44 120 GLU A N 1
ATOM 979 C CA . GLU A 1 120 ? -24.264 -5.060 32.588 1.00 88.44 120 GLU A CA 1
ATOM 980 C C . GLU A 1 120 ? -24.163 -5.257 34.107 1.00 88.44 120 GLU A C 1
ATOM 982 O O . GLU A 1 120 ? -25.174 -5.459 34.789 1.00 88.44 120 GLU A O 1
ATOM 987 N N . ALA A 1 121 ? -22.964 -5.110 34.676 1.00 87.56 121 ALA A N 1
ATOM 988 C CA . ALA A 1 121 ? -22.745 -5.212 36.116 1.00 87.56 121 ALA A CA 1
ATOM 989 C C . ALA A 1 121 ? -23.557 -4.170 36.906 1.00 87.56 121 ALA A C 1
ATOM 991 O O . ALA A 1 121 ? -24.089 -4.478 37.979 1.00 87.56 121 ALA A O 1
ATOM 992 N N . CYS A 1 122 ? -23.692 -2.946 36.382 1.00 87.19 122 CYS A N 1
ATOM 993 C CA . CYS A 1 122 ? -24.550 -1.930 36.987 1.00 87.19 122 CYS A CA 1
ATOM 994 C C . CYS A 1 122 ? -26.045 -2.200 36.778 1.00 87.19 122 CYS A C 1
ATOM 996 O O . CYS A 1 122 ? -26.828 -1.937 37.693 1.00 87.19 122 CYS A O 1
ATOM 998 N N . ALA A 1 123 ? -26.447 -2.772 35.640 1.00 85.69 123 ALA A N 1
ATOM 999 C CA . ALA A 1 123 ? -27.837 -3.147 35.381 1.00 85.69 123 ALA A CA 1
ATOM 1000 C C . ALA A 1 123 ? -28.345 -4.230 36.353 1.00 85.69 123 ALA A C 1
ATOM 1002 O O . ALA A 1 123 ? -29.500 -4.186 36.777 1.00 85.69 123 ALA A O 1
ATOM 1003 N N . HIS A 1 124 ? -27.478 -5.163 36.759 1.00 83.06 124 HIS A N 1
ATOM 1004 C CA . HIS A 1 124 ? -27.818 -6.259 37.675 1.00 83.06 124 HIS A CA 1
ATOM 1005 C C . HIS A 1 124 ? -27.687 -5.921 39.171 1.00 83.06 124 HIS A C 1
ATOM 1007 O O . HIS A 1 124 ? -28.043 -6.742 40.021 1.00 83.06 124 HIS A O 1
ATOM 1013 N N . ARG A 1 125 ? -27.210 -4.723 39.534 1.00 78.81 125 ARG A N 1
ATOM 1014 C CA . ARG A 1 125 ? -27.130 -4.288 40.937 1.00 78.81 125 ARG A CA 1
ATOM 1015 C C . ARG A 1 125 ? -28.495 -3.814 41.444 1.00 78.81 125 ARG A C 1
ATOM 1017 O O . ARG A 1 125 ? -29.017 -2.797 41.001 1.00 78.81 125 ARG A O 1
ATOM 1024 N N . THR A 1 126 ? -29.039 -4.494 42.452 1.00 62.47 126 THR A N 1
ATOM 1025 C CA . THR A 1 126 ? -30.198 -4.013 43.221 1.00 62.47 126 THR A CA 1
ATOM 1026 C C . THR A 1 126 ? -29.769 -2.880 44.162 1.00 62.47 126 THR A C 1
ATOM 1028 O O . THR A 1 126 ? -29.162 -3.144 45.200 1.00 62.47 126 THR A O 1
ATOM 1031 N N . GLY A 1 127 ? -30.040 -1.622 43.797 1.00 75.44 127 GLY A N 1
ATOM 1032 C CA . GLY A 1 127 ? -29.674 -0.433 44.581 1.00 75.44 127 GLY A CA 1
ATOM 1033 C C . GLY A 1 127 ? -29.495 0.830 43.728 1.00 75.44 127 GLY A C 1
ATOM 1034 O O . GLY A 1 127 ? -30.051 0.927 42.6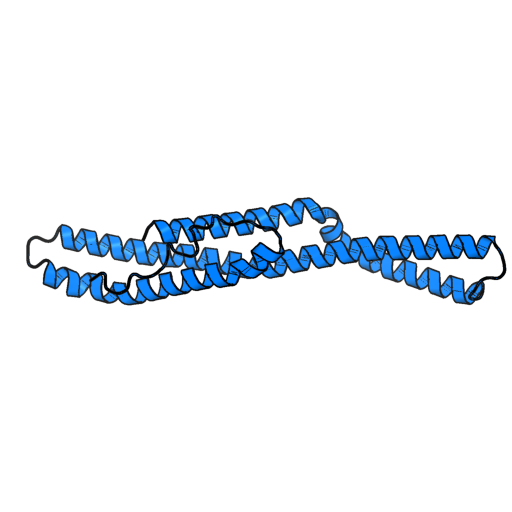38 1.00 75.44 127 GLY A O 1
ATOM 1035 N N . ASP A 1 128 ? -28.722 1.800 44.234 1.00 81.69 128 ASP A N 1
ATOM 1036 C CA . ASP A 1 128 ? -28.457 3.093 43.580 1.00 81.69 128 ASP A CA 1
ATOM 1037 C C . ASP A 1 128 ? -27.609 2.939 42.301 1.00 81.69 128 ASP A C 1
ATOM 1039 O O . ASP A 1 128 ? -26.372 2.989 42.308 1.00 81.69 128 ASP A O 1
ATOM 1043 N N . GLN A 1 129 ? -28.306 2.736 41.182 1.00 81.31 129 GLN A N 1
ATOM 1044 C CA . GLN A 1 129 ? -27.723 2.645 39.846 1.00 81.31 129 GLN A CA 1
ATOM 1045 C C . GLN A 1 129 ? -26.934 3.902 39.471 1.00 81.31 129 GLN A C 1
ATOM 1047 O O . GLN A 1 129 ? -25.881 3.776 38.852 1.00 81.31 129 GLN A O 1
ATOM 1052 N N . ALA A 1 130 ? -27.366 5.099 39.881 1.00 81.81 130 ALA A N 1
ATOM 1053 C CA . ALA A 1 130 ? -26.660 6.334 39.540 1.00 81.81 130 ALA A CA 1
ATOM 1054 C C . ALA A 1 130 ? -25.244 6.342 40.137 1.00 81.81 130 ALA A C 1
ATOM 1056 O O . ALA A 1 130 ? -24.269 6.640 39.441 1.00 81.81 130 ALA A O 1
ATOM 1057 N N . THR A 1 131 ? -25.113 5.905 41.392 1.00 85.75 131 THR A N 1
ATOM 1058 C CA . THR A 1 131 ? -23.806 5.737 42.040 1.00 85.75 131 THR A CA 1
ATOM 1059 C C . THR A 1 131 ? -22.966 4.648 41.362 1.00 85.75 131 THR A C 1
ATOM 1061 O O . THR A 1 131 ? -21.764 4.837 41.172 1.00 85.75 131 THR A O 1
ATOM 1064 N N . CYS A 1 132 ? -23.575 3.537 40.928 1.00 86.00 132 CYS A N 1
ATOM 1065 C CA . CYS A 1 132 ? -22.857 2.503 40.173 1.00 86.00 132 CYS A CA 1
ATOM 1066 C C . CYS A 1 132 ? -22.300 3.038 38.847 1.00 86.00 132 CYS A C 1
ATOM 1068 O O . CYS A 1 132 ? -21.112 2.881 38.575 1.00 86.00 132 CYS A O 1
ATOM 1070 N N . HIS A 1 133 ? -23.124 3.728 38.054 1.00 84.75 133 HIS A N 1
ATOM 1071 C CA . HIS A 1 133 ? -22.714 4.307 36.774 1.00 84.75 133 HIS A CA 1
ATOM 1072 C C . HIS A 1 133 ? -21.575 5.326 36.954 1.00 84.75 133 HIS A C 1
ATOM 1074 O O . HIS A 1 133 ? -20.600 5.309 36.199 1.00 84.75 133 HIS A O 1
ATOM 1080 N N . ALA A 1 134 ? -21.653 6.176 37.982 1.00 85.56 134 ALA A N 1
ATOM 1081 C CA . ALA A 1 134 ? -20.611 7.157 38.285 1.00 85.56 134 ALA A CA 1
ATOM 1082 C C . ALA A 1 134 ? -19.272 6.515 38.696 1.00 85.56 134 ALA A C 1
ATOM 1084 O O . ALA A 1 134 ? -18.212 7.063 38.403 1.00 85.56 134 ALA A O 1
ATOM 1085 N N . GLN A 1 135 ? -19.300 5.358 39.360 1.00 86.31 135 GLN A N 1
ATOM 1086 C CA . GLN A 1 135 ? -18.086 4.675 39.817 1.00 86.31 135 GLN A CA 1
ATOM 1087 C C . GLN A 1 135 ? -17.493 3.736 38.762 1.00 86.31 135 GLN A C 1
ATOM 1089 O O . GLN A 1 135 ? -16.274 3.672 38.631 1.00 86.31 135 GLN A O 1
ATOM 1094 N N . ALA A 1 136 ? -18.333 3.012 38.019 1.00 85.38 136 ALA A N 1
ATOM 1095 C CA . ALA A 1 136 ? -17.898 1.962 37.100 1.00 85.38 136 ALA A CA 1
ATOM 1096 C C . ALA A 1 136 ? -17.733 2.453 35.653 1.00 85.38 136 ALA A C 1
ATOM 1098 O O . ALA A 1 136 ? -16.747 2.116 35.005 1.00 85.38 136 ALA A O 1
ATOM 1099 N N . LEU A 1 137 ? -18.656 3.277 35.140 1.00 83.81 137 LEU A N 1
ATOM 1100 C CA . LEU A 1 137 ? -18.670 3.666 33.721 1.00 83.81 137 LEU A CA 1
ATOM 1101 C C . LEU A 1 137 ? -17.937 4.977 33.447 1.00 83.81 137 LEU A C 1
ATOM 1103 O O . LEU A 1 137 ? -17.270 5.115 32.422 1.00 83.81 137 LEU A O 1
ATOM 1107 N N . GLN A 1 138 ? -18.048 5.955 34.347 1.00 85.00 138 GLN A N 1
ATOM 1108 C CA . GLN A 1 138 ? -17.418 7.273 34.190 1.00 85.00 138 GLN A CA 1
ATOM 1109 C C . GLN A 1 138 ? -15.898 7.192 33.921 1.00 85.00 138 GLN A C 1
ATOM 1111 O O . GLN A 1 138 ? -15.443 7.822 32.962 1.00 85.00 138 GLN A O 1
ATOM 1116 N N . PRO A 1 139 ? -15.117 6.355 34.640 1.00 89.06 139 PRO A N 1
ATOM 1117 C CA . PRO A 1 139 ? -13.687 6.186 34.364 1.00 89.06 139 PRO A CA 1
ATOM 1118 C C . PRO A 1 139 ? -13.376 5.622 32.969 1.00 89.06 139 PRO A C 1
ATOM 1120 O O . PRO A 1 139 ? -12.334 5.944 32.400 1.00 89.06 139 PRO A O 1
ATOM 1123 N N . LEU A 1 140 ? -14.279 4.813 32.404 1.00 86.81 140 LEU A N 1
ATOM 1124 C CA . LEU A 1 140 ? -14.111 4.159 31.101 1.00 86.81 140 LEU A CA 1
ATOM 1125 C C . LEU A 1 140 ? -14.507 5.067 29.925 1.00 86.81 140 LEU A C 1
ATOM 1127 O O . LEU A 1 140 ? -13.989 4.907 28.819 1.00 86.81 140 LEU A O 1
ATOM 1131 N N . ARG A 1 141 ? -15.367 6.074 30.157 1.00 84.62 141 ARG A N 1
ATOM 1132 C CA . ARG A 1 141 ? -15.873 6.977 29.104 1.00 84.62 141 ARG A CA 1
ATOM 1133 C C . ARG A 1 141 ? -14.762 7.711 28.355 1.00 84.62 141 ARG A C 1
ATOM 1135 O O . ARG A 1 141 ? -14.795 7.778 27.127 1.00 84.62 141 ARG A O 1
ATOM 1142 N N . LYS A 1 142 ? -13.789 8.286 29.069 1.00 86.38 142 LYS A N 1
ATOM 1143 C CA . LYS A 1 142 ? -12.709 9.060 28.433 1.00 86.38 142 LYS A CA 1
ATOM 1144 C C . LYS A 1 142 ? -11.769 8.172 27.599 1.00 86.38 142 LYS A C 1
ATOM 1146 O O . LYS A 1 142 ? -11.622 8.478 26.417 1.00 86.38 142 LYS A O 1
ATOM 1151 N N . PRO A 1 143 ? -11.188 7.079 28.136 1.00 88.75 143 PRO A N 1
ATOM 1152 C CA . PRO A 1 143 ? -10.378 6.152 27.344 1.00 88.75 143 PRO A CA 1
ATOM 1153 C C . PRO A 1 143 ? -11.095 5.647 26.090 1.00 88.75 143 PRO A C 1
ATOM 1155 O O . PRO A 1 143 ? -10.514 5.648 25.005 1.00 88.75 143 PRO A O 1
ATOM 1158 N N . LEU A 1 144 ? -12.374 5.282 26.223 1.00 84.00 144 LEU A N 1
ATOM 1159 C CA . LEU A 1 144 ? -13.180 4.809 25.104 1.00 84.00 144 LEU A CA 1
ATOM 1160 C C . LEU A 1 144 ? -13.376 5.898 24.040 1.00 84.00 144 LEU A C 1
ATOM 1162 O O . LEU A 1 144 ? -13.156 5.654 22.853 1.00 84.00 144 LEU A O 1
ATOM 1166 N N . ARG A 1 145 ? -13.724 7.124 24.449 1.00 84.06 145 ARG A N 1
ATOM 1167 C CA . ARG A 1 145 ? -13.864 8.265 23.533 1.00 84.06 145 ARG A CA 1
ATOM 1168 C C . ARG A 1 145 ? -12.560 8.571 22.798 1.00 84.06 145 ARG A C 1
ATOM 1170 O O . ARG A 1 145 ? -12.587 8.786 21.587 1.00 84.06 145 ARG A O 1
ATOM 1177 N N . ASP A 1 146 ? -11.436 8.580 23.507 1.00 86.00 146 ASP A N 1
ATOM 1178 C CA . ASP A 1 146 ? -10.120 8.855 22.926 1.00 86.00 146 ASP A CA 1
ATOM 1179 C C . ASP A 1 146 ? -9.731 7.765 21.907 1.00 86.00 146 ASP A C 1
ATOM 1181 O O . ASP A 1 146 ? -9.224 8.068 20.823 1.00 86.00 146 ASP A O 1
ATOM 1185 N N . ALA A 1 147 ? -10.027 6.496 22.207 1.00 85.88 147 ALA A N 1
ATOM 1186 C CA . ALA A 1 147 ? -9.774 5.369 21.312 1.00 85.88 147 ALA A CA 1
ATOM 1187 C C . ALA A 1 147 ? -10.638 5.413 20.037 1.00 85.88 147 ALA A C 1
ATOM 1189 O O . ALA A 1 147 ? -10.120 5.238 18.925 1.00 85.88 147 ALA A O 1
ATOM 1190 N N . LEU A 1 148 ? -11.931 5.722 20.174 1.00 82.81 148 LEU A N 1
ATOM 1191 C CA . LEU A 1 148 ? -12.837 5.913 19.038 1.00 82.81 148 LEU A CA 1
ATOM 1192 C C . LEU A 1 148 ? -12.420 7.120 18.184 1.00 82.81 148 LEU A C 1
ATOM 1194 O O . LEU A 1 148 ? -12.356 7.008 16.961 1.00 82.81 148 LEU A O 1
ATOM 1198 N N . GLY A 1 149 ? -12.032 8.236 18.809 1.00 83.62 149 GLY A N 1
ATOM 1199 C CA . GLY A 1 149 ? -11.512 9.413 18.108 1.00 83.62 149 GLY A CA 1
ATOM 1200 C C . GLY A 1 149 ? -10.221 9.127 17.332 1.00 83.62 149 GLY A C 1
ATOM 1201 O O . GLY A 1 149 ? -10.075 9.547 16.183 1.00 83.62 149 GLY A O 1
ATOM 1202 N N . ALA A 1 150 ? -9.300 8.352 17.911 1.00 87.50 150 ALA A N 1
ATOM 1203 C CA . ALA A 1 150 ? -8.088 7.915 17.219 1.00 87.50 150 ALA A CA 1
ATOM 1204 C C . ALA A 1 150 ? -8.391 6.981 16.034 1.00 87.50 150 ALA A C 1
ATOM 1206 O O . ALA A 1 150 ? -7.723 7.050 15.005 1.00 87.50 150 ALA A O 1
ATOM 1207 N N . SER A 1 151 ? -9.410 6.132 16.165 1.00 86.31 151 SER A N 1
ATOM 1208 C CA . SER A 1 151 ? -9.858 5.219 15.105 1.00 86.31 151 SER A CA 1
ATOM 1209 C C . SER A 1 151 ? -10.517 5.966 13.948 1.00 86.31 151 SER A C 1
ATOM 1211 O O . SER A 1 151 ? -10.241 5.680 12.787 1.00 86.31 151 SER A O 1
ATOM 1213 N N . HIS A 1 152 ? -11.321 6.983 14.259 1.00 81.94 152 HIS A N 1
ATOM 1214 C CA . HIS A 1 152 ? -11.869 7.901 13.267 1.00 81.94 152 HIS A CA 1
ATOM 1215 C C . HIS A 1 152 ? -10.758 8.638 12.506 1.00 81.94 152 HIS A C 1
ATOM 1217 O O . HIS A 1 152 ? -10.767 8.692 11.279 1.00 81.94 152 HIS A O 1
ATOM 1223 N N . ARG A 1 153 ? -9.748 9.149 13.220 1.00 86.19 153 ARG A N 1
ATOM 1224 C CA . ARG A 1 153 ? -8.594 9.793 12.582 1.00 86.19 153 ARG A CA 1
ATOM 1225 C C . ARG A 1 153 ? -7.828 8.836 11.669 1.00 86.19 153 ARG A C 1
ATOM 1227 O O . ARG A 1 153 ? -7.450 9.229 10.575 1.00 86.19 153 ARG A O 1
ATOM 1234 N N . LEU A 1 154 ? -7.653 7.583 12.084 1.00 89.25 154 LEU A N 1
ATOM 1235 C CA . LEU A 1 154 ? -7.031 6.560 11.247 1.00 89.25 154 LEU A CA 1
ATOM 1236 C C . LEU A 1 154 ? -7.807 6.330 9.942 1.00 89.25 154 LEU A C 1
ATOM 1238 O O . LEU A 1 154 ? -7.185 6.251 8.888 1.00 89.25 154 LEU A O 1
ATOM 1242 N N . LEU A 1 155 ? -9.140 6.244 10.007 1.00 83.50 155 LEU A N 1
ATOM 1243 C CA . LEU A 1 155 ? -9.995 6.119 8.819 1.00 83.50 155 LEU A CA 1
ATOM 1244 C C . LEU A 1 155 ? -9.806 7.312 7.873 1.00 83.50 155 LEU A C 1
ATOM 1246 O O . LEU A 1 155 ? -9.608 7.123 6.675 1.00 83.50 155 LEU A O 1
ATOM 1250 N N . TYR A 1 156 ? -9.809 8.526 8.424 1.00 83.62 156 TYR A N 1
ATOM 1251 C CA . TYR A 1 156 ? -9.591 9.754 7.663 1.00 83.62 156 TYR A CA 1
ATOM 1252 C C . TYR A 1 156 ? -8.203 9.794 7.004 1.00 83.62 156 TYR A C 1
ATOM 1254 O O . TYR A 1 156 ? -8.092 10.091 5.817 1.00 83.62 156 TYR A O 1
ATOM 1262 N N . ASP A 1 157 ? -7.148 9.444 7.742 1.00 89.06 157 ASP A N 1
ATOM 1263 C CA . ASP A 1 157 ? -5.763 9.483 7.259 1.00 89.06 157 ASP A CA 1
ATOM 1264 C C . ASP A 1 157 ? -5.469 8.370 6.232 1.00 89.06 157 ASP A C 1
ATOM 1266 O O . ASP A 1 157 ? -4.672 8.565 5.312 1.00 89.06 157 ASP A O 1
ATOM 1270 N N . ALA A 1 158 ? -6.126 7.211 6.352 1.00 88.88 158 ALA A N 1
ATOM 1271 C CA . ALA A 1 158 ? -5.988 6.097 5.413 1.00 88.88 158 ALA A CA 1
ATOM 1272 C C . ALA A 1 158 ? -6.708 6.349 4.077 1.00 88.88 158 ALA A C 1
ATOM 1274 O O . ALA A 1 158 ? -6.383 5.722 3.067 1.00 88.88 158 ALA A O 1
ATOM 1275 N N . TRP A 1 159 ? -7.680 7.262 4.040 1.00 85.12 159 TRP A N 1
ATOM 1276 C CA . TRP A 1 159 ? -8.534 7.443 2.871 1.00 85.12 159 TRP A CA 1
ATOM 1277 C C . TRP A 1 159 ? -7.836 8.066 1.649 1.00 85.12 159 TRP A C 1
ATOM 1279 O O . TRP A 1 159 ? -7.963 7.497 0.563 1.00 85.12 159 TRP A O 1
ATOM 1289 N N . PRO A 1 160 ? -7.062 9.166 1.756 1.00 87.44 160 PRO A N 1
ATOM 1290 C CA . PRO A 1 160 ? -6.343 9.735 0.617 1.00 87.44 160 PRO A CA 1
ATOM 1291 C C . PRO A 1 160 ? -5.452 8.741 -0.148 1.00 87.44 160 PRO A C 1
ATOM 1293 O O . PRO A 1 160 ? -5.590 8.681 -1.374 1.00 87.44 160 PRO A O 1
ATOM 1296 N N . PRO A 1 161 ? -4.577 7.939 0.501 1.00 86.50 161 PRO A N 1
ATOM 1297 C CA . PRO A 1 161 ? -3.753 6.982 -0.231 1.00 86.50 161 PRO A CA 1
ATOM 1298 C C . PRO A 1 161 ? -4.589 5.869 -0.869 1.00 86.50 161 PRO A C 1
ATOM 1300 O O . PRO A 1 161 ? -4.305 5.465 -1.988 1.00 86.50 161 PRO A O 1
ATOM 1303 N N . LEU A 1 162 ? -5.662 5.417 -0.220 1.00 86.31 162 LEU A N 1
ATOM 1304 C CA . LEU A 1 162 ? -6.555 4.414 -0.799 1.00 86.31 162 LEU A CA 1
ATOM 1305 C C . LEU A 1 162 ? -7.324 4.939 -2.017 1.00 86.31 162 LEU A C 1
ATOM 1307 O O . LEU A 1 162 ? -7.444 4.237 -3.019 1.00 86.31 162 LEU A O 1
ATOM 1311 N N . ARG A 1 163 ? -7.781 6.193 -1.970 1.00 84.56 163 ARG A N 1
ATOM 1312 C CA . ARG A 1 163 ? -8.452 6.853 -3.094 1.00 84.56 163 ARG A CA 1
ATOM 1313 C C . ARG A 1 163 ? -7.518 7.046 -4.288 1.00 84.56 163 ARG A C 1
ATOM 1315 O O . ARG A 1 163 ? -7.946 6.843 -5.419 1.00 84.56 163 ARG A O 1
ATOM 1322 N N . ALA A 1 164 ? -6.266 7.442 -4.053 1.00 82.75 164 ALA A N 1
ATOM 1323 C CA . ALA A 1 164 ? -5.263 7.596 -5.114 1.00 82.75 164 ALA A CA 1
ATOM 1324 C C . ALA A 1 164 ? -4.954 6.271 -5.837 1.00 82.75 164 ALA A C 1
ATOM 1326 O O . ALA A 1 164 ? -4.480 6.272 -6.971 1.00 82.75 164 ALA A O 1
ATOM 1327 N N . GLU A 1 165 ? -5.251 5.155 -5.177 1.00 78.81 165 GLU A N 1
ATOM 1328 C CA . GLU A 1 165 ? -5.094 3.789 -5.666 1.00 78.81 165 GLU A CA 1
ATOM 1329 C C . GLU A 1 165 ? -6.415 3.199 -6.209 1.00 78.81 165 GLU A C 1
ATOM 1331 O O . GLU A 1 165 ? -6.544 1.979 -6.336 1.00 78.81 165 GLU A O 1
ATOM 1336 N N . ASP A 1 166 ? -7.402 4.058 -6.506 1.00 82.62 166 ASP A N 1
ATOM 1337 C CA . ASP A 1 166 ? -8.743 3.727 -7.013 1.00 82.62 166 ASP A CA 1
ATOM 1338 C C . ASP A 1 166 ? -9.569 2.789 -6.109 1.00 82.62 166 ASP A C 1
ATOM 1340 O O . ASP A 1 166 ? -10.566 2.198 -6.538 1.00 82.62 166 ASP A O 1
ATOM 1344 N N . VAL A 1 167 ? -9.212 2.670 -4.827 1.00 82.25 167 VAL A N 1
ATOM 1345 C CA . VAL A 1 167 ? -10.016 1.926 -3.853 1.00 82.25 167 VAL A CA 1
ATOM 1346 C C . VAL A 1 167 ? -11.221 2.776 -3.465 1.00 82.25 167 VAL A C 1
ATOM 1348 O O . VAL A 1 167 ? -11.081 3.907 -2.999 1.00 82.25 167 VAL A O 1
ATOM 1351 N N . ARG A 1 168 ? -12.429 2.235 -3.649 1.00 78.25 168 ARG A N 1
ATOM 1352 C CA . ARG A 1 168 ? -13.679 2.924 -3.306 1.00 78.25 168 ARG A CA 1
ATOM 1353 C C . ARG A 1 168 ? -14.231 2.442 -1.979 1.00 78.25 168 ARG A C 1
ATOM 1355 O O . ARG A 1 168 ? -14.404 1.246 -1.772 1.00 78.25 168 ARG A O 1
ATOM 1362 N N . TYR A 1 169 ? -14.545 3.398 -1.117 1.00 71.81 169 TYR A N 1
ATOM 1363 C CA . TYR A 1 169 ? -15.195 3.166 0.163 1.00 71.81 169 TYR A CA 1
ATOM 1364 C C . TYR A 1 169 ? -16.684 3.515 0.060 1.00 71.81 169 TYR A C 1
ATOM 1366 O O . TYR A 1 169 ? -17.035 4.430 -0.694 1.00 71.81 169 TYR A O 1
ATOM 1374 N N . PRO A 1 170 ? -17.568 2.830 0.806 1.00 66.62 170 PRO A N 1
ATOM 1375 C CA . PRO A 1 170 ? -18.946 3.278 0.980 1.00 66.62 170 PRO A CA 1
ATOM 1376 C C . PRO A 1 170 ? -18.969 4.674 1.625 1.00 66.62 170 PRO A C 1
ATOM 1378 O O . PRO A 1 170 ? -18.265 4.910 2.607 1.00 66.62 170 PRO A O 1
ATOM 1381 N N . SER A 1 171 ? -19.781 5.588 1.088 1.00 60.81 171 SER A N 1
ATOM 1382 C CA . SER A 1 171 ? -19.872 7.007 1.489 1.00 60.81 171 SER A CA 1
ATOM 1383 C C . SER A 1 171 ? -20.231 7.244 2.958 1.00 60.81 171 SER A C 1
ATOM 1385 O O . SER A 1 171 ? -19.998 8.326 3.489 1.00 60.81 171 SER A O 1
ATOM 1387 N N . ASP A 1 172 ? -20.794 6.239 3.619 1.00 64.38 172 ASP A N 1
ATOM 1388 C CA . ASP A 1 172 ? -21.447 6.402 4.916 1.00 64.38 172 ASP A CA 1
ATOM 1389 C C . ASP A 1 172 ? -20.430 6.343 6.082 1.00 64.38 172 ASP A C 1
ATOM 1391 O O . ASP A 1 172 ? -20.727 6.740 7.203 1.00 64.38 172 ASP A O 1
ATOM 1395 N N . TRP A 1 173 ? -19.180 5.930 5.818 1.00 65.19 173 TRP A N 1
ATOM 1396 C CA . TRP A 1 173 ? -18.110 5.801 6.827 1.00 65.19 173 TRP A CA 1
ATOM 1397 C C . TRP A 1 173 ? -17.603 7.080 7.453 1.00 65.19 173 TRP A C 1
ATOM 1399 O O . TRP A 1 173 ? -17.232 7.061 8.625 1.00 65.19 173 TRP A O 1
ATOM 1409 N N . GLU A 1 174 ? -17.555 8.170 6.693 1.00 56.69 174 GLU A N 1
ATOM 1410 C CA . GLU A 1 174 ? -16.983 9.433 7.170 1.00 56.69 174 GLU A CA 1
ATOM 1411 C C . GLU A 1 174 ? -17.822 10.036 8.320 1.00 56.69 174 GLU A C 1
ATOM 1413 O O . GLU A 1 174 ? -17.330 10.879 9.065 1.00 56.69 174 GLU A O 1
ATOM 1418 N N . ASN A 1 175 ? -19.059 9.554 8.517 1.00 59.88 175 ASN A N 1
ATOM 1419 C CA . ASN A 1 175 ? -20.034 10.131 9.444 1.00 59.88 175 ASN A CA 1
ATOM 1420 C C . ASN A 1 175 ? -20.397 9.229 10.643 1.00 59.88 175 ASN A C 1
ATOM 1422 O O . ASN A 1 175 ? -20.908 9.723 11.646 1.00 59.88 175 ASN A O 1
ATOM 1426 N N . ASP A 1 176 ? -20.113 7.925 10.588 1.00 58.69 176 ASP A N 1
ATOM 1427 C CA . ASP A 1 176 ? -20.649 6.950 11.557 1.00 58.69 176 ASP A CA 1
ATOM 1428 C C . ASP A 1 176 ? -19.887 6.878 12.890 1.00 58.69 176 ASP A C 1
ATOM 1430 O O . ASP A 1 176 ? -20.387 6.321 13.870 1.00 58.69 176 ASP A O 1
ATOM 1434 N N . CYS A 1 177 ? -18.673 7.434 12.941 1.00 60.97 177 CYS A N 1
ATOM 1435 C CA . CYS A 1 177 ? -17.825 7.450 14.138 1.00 60.97 177 CYS A CA 1
ATOM 1436 C C . CYS A 1 177 ? -17.702 8.817 14.804 1.00 60.97 177 CYS A C 1
ATOM 1438 O O . CYS A 1 177 ? -16.824 9.013 15.647 1.00 60.97 177 CYS A O 1
ATOM 1440 N N . ILE A 1 178 ? -18.584 9.753 14.451 1.00 55.06 178 ILE A N 1
ATOM 1441 C CA . ILE A 1 178 ? -18.651 11.053 15.109 1.00 55.06 178 ILE A CA 1
ATOM 1442 C C . ILE A 1 178 ? -19.085 10.820 16.566 1.00 55.06 178 ILE A C 1
ATOM 1444 O O . ILE A 1 178 ? -20.188 10.320 16.800 1.00 55.06 178 ILE A O 1
ATOM 1448 N N . PRO A 1 179 ? -18.265 11.178 17.573 1.00 50.00 179 PRO A N 1
ATOM 1449 C CA . PRO A 1 179 ? -18.756 11.235 18.938 1.00 50.00 179 PRO A CA 1
ATOM 1450 C C . PRO A 1 179 ? -19.834 12.320 18.986 1.00 50.00 179 PRO A C 1
ATOM 1452 O O . PRO A 1 179 ? -19.528 13.500 18.806 1.00 50.00 179 PRO A O 1
ATOM 1455 N N . LEU A 1 180 ? -21.094 11.928 19.190 1.00 45.28 180 LEU A N 1
ATOM 1456 C CA . LEU A 1 180 ? -22.183 12.887 19.339 1.00 45.28 180 LEU A CA 1
ATOM 1457 C C . LEU A 1 180 ? -21.845 13.842 20.496 1.00 45.28 180 LEU A C 1
ATOM 1459 O O . LEU A 1 180 ? -21.531 13.385 21.601 1.00 45.28 180 LEU A O 1
ATOM 1463 N N . PRO A 1 181 ? -21.879 15.166 20.279 1.00 38.09 181 PRO A N 1
ATOM 1464 C CA . PRO A 1 181 ? -21.787 16.103 21.382 1.00 38.09 181 PRO A CA 1
ATOM 1465 C C . PRO A 1 181 ? -23.068 15.982 22.222 1.00 38.09 181 PRO A C 1
ATOM 1467 O O . PRO A 1 181 ? -24.139 16.366 21.765 1.00 38.09 181 PRO A O 1
ATOM 1470 N N . GLY A 1 182 ? -22.954 15.444 23.441 1.00 43.00 182 GLY A N 1
ATOM 1471 C CA . GLY A 1 182 ? -24.031 15.478 24.441 1.00 43.00 182 GLY A CA 1
ATOM 1472 C C . GLY A 1 182 ? -24.796 14.178 24.707 1.00 43.00 182 GLY A C 1
ATOM 1473 O O . GLY A 1 182 ? -25.885 14.246 25.266 1.00 43.00 182 GLY A O 1
ATOM 1474 N N . SER A 1 183 ? -24.277 13.001 24.352 1.00 38.19 183 SER A N 1
ATOM 1475 C CA . SER A 1 183 ? -24.824 11.744 24.889 1.00 38.19 183 SER A CA 1
ATOM 1476 C C . SER A 1 183 ? -24.299 11.514 26.313 1.00 38.19 183 SER A C 1
ATOM 1478 O O . SER A 1 183 ? -23.258 10.873 26.495 1.00 38.19 183 SER A O 1
ATOM 1480 N N . ASP A 1 184 ? -24.983 12.126 27.284 1.00 41.00 184 ASP A N 1
ATOM 1481 C CA . ASP A 1 184 ? -24.875 11.833 28.720 1.00 41.00 184 ASP A CA 1
ATOM 1482 C C . ASP A 1 184 ? -25.383 10.429 29.065 1.00 41.00 184 ASP A C 1
ATOM 1484 O O . ASP A 1 184 ? -26.377 9.974 28.456 1.00 41.00 184 ASP A O 1
#

Sequence (184 aa):
MSLCQDRLGSLEQLLIERIAWVERAFGDELRRRPQLEQLAREALRELEDAKARYGYPPTRPEHRLYFQGLENAHSTVQGSLAIARRAEQGIEIIKPFLSTTRTRKQANFILLDDFDYALEACAHRTGDQATCHAQALQPLRKPLRDALGASHRLLYDAWPPLRAEDVRYPSDWENDCIPLPGSD